Protein AF-A0AAV7B5T5-F1 (afdb_monomer)

Foldseek 3Di:
DPPPVVVVVVVVVVVVVVVVVVVVVVVVVVVVVVPDDPDQPKDWDQWAFDWKKWWAFPVRAIEIETETEDQLWDAWDDDDPVRLVVLVPDLHVLPTAFTKDKADWDWAADPVRDIHIYIYIYGYPVLSVVLVVDVSSVLVVVVLVQLVCCLVPVTGIDSPMDIDDPDRDTDDGDIDIDGRDQDDDDDDDDDDDDDDDDDDDDCPPVSVVVSVVVSSPRHDPDDPPPPPPPDDDDDDDDDDD

Radius of gyration: 27.36 Å; Cα contacts (8 Å, |Δi|>4): 267; chains: 1; bounding box: 93×52×66 Å

Nearest PDB structures (foldseek):
  4ckt-assembly2_A  TM=9.624E-01  e=6.901E-17  Mus musculus
  4psf-assembly2_B  TM=9.600E-01  e=3.475E-16  Homo sapiens
  4psi-assembly1_A  TM=9.065E-01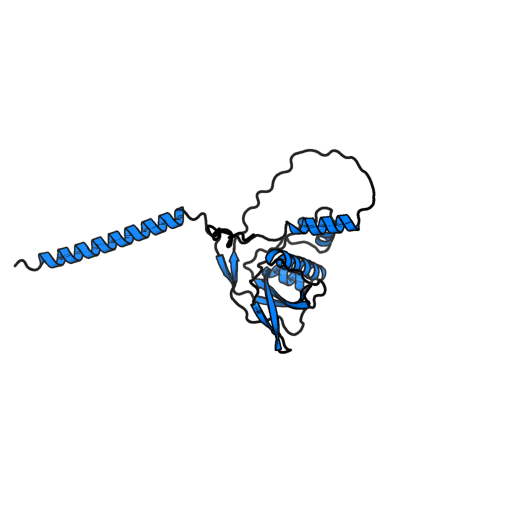  e=1.188E-14  Homo sapiens
  4cse-assembly2_A  TM=9.550E-01  e=7.603E-14  Mus musculus
  4chh-assembly1_A  TM=8.877E-01  e=8.894E-11  Saccharomyces cerevisiae

Secondary structure (DSSP, 8-state):
--SSHHHHHHHHHHHHHHHHHHHHHHHHHHHHHHHS-----EEEE-PEEEEEEEEEBTT--EEEEEEEEETTSPPPPP--HHHHHHHHTSS-GGG----EEEPPPEEEE-TTS-EEEEEEEEEEHHHHHHHHH-HHHHHHHHHHHHHHHHHHHT--B-S--EE-SS-S-SS----EEEESSPPPP------------------TTHHHHHHHHHHTTTS-----SSSSS-----PPPPP--

Organism: Engystomops pustulosus (NCBI:txid76066)

Solvent-accessible surface area (backbone atoms only — not comparable to full-atom values): 15083 Å² total; per-residue (Å²): 143,76,75,71,66,63,53,56,54,54,52,54,50,50,56,49,51,52,53,50,50,52,51,52,52,52,51,52,52,51,52,54,57,71,69,47,76,77,72,74,62,68,43,82,39,75,62,42,77,57,40,18,35,38,33,28,32,86,84,70,47,53,33,36,40,26,39,23,28,32,85,71,41,61,64,48,83,89,72,56,72,67,56,50,50,53,36,71,72,40,100,62,53,78,82,70,67,73,58,66,47,82,47,73,80,42,83,38,72,45,98,85,71,44,79,29,42,31,32,44,34,36,28,12,43,70,56,50,54,46,35,72,75,34,63,67,56,31,55,52,48,52,50,54,52,50,52,48,47,24,68,75,64,76,48,58,69,47,87,73,59,46,74,47,89,91,41,38,55,80,77,78,92,63,73,43,79,42,70,70,70,82,78,86,78,88,74,84,78,89,83,78,84,92,83,90,85,91,84,85,87,88,50,82,64,60,48,52,50,50,51,55,58,55,57,72,76,72,78,67,90,78,79,89,82,80,87,83,80,84,80,86,85,86,80,84,81,85,86,87,132

Mean predicted aligned error: 16.82 Å

Sequence (241 aa):
MESDKSLLSAELNADMEEALYEQMLMKAKQEIQNRLPNLPETKQIRPQPGFCIKTRTSKNAKIFINICKSNQIPAPPDLTEQELVSILESDDPSGYRVPMSLGEPHVEVDNSGSGCTAYDIVINNTFFEKTQVNELFREFFITVAMEGLENKYEMELSRDWRMLKNRKFMGSIFDQNIRTKSKPIIQEMDTRPSHLIPSKTLISEIERFVLMYSLMQVFIIYDPILITSLTEINVCFPVHL

pLDDT: mean 72.39, std 22.39, range [28.25, 97.12]

Structure (mmCIF, N/CA/C/O backbone):
data_AF-A0AAV7B5T5-F1
#
_entry.id   AF-A0AAV7B5T5-F1
#
loop_
_atom_site.group_PDB
_atom_site.id
_atom_site.type_symbol
_atom_site.label_atom_id
_atom_site.label_alt_id
_atom_site.label_comp_id
_atom_site.label_asym_id
_atom_site.label_entity_id
_atom_site.label_seq_id
_atom_site.pdbx_PDB_ins_code
_atom_site.Cartn_x
_atom_site.Cartn_y
_atom_site.Cartn_z
_atom_site.occupancy
_atom_site.B_iso_or_equiv
_atom_site.auth_seq_id
_atom_site.auth_comp_id
_atom_site.auth_asym_id
_atom_site.auth_atom_id
_atom_site.pdbx_PDB_model_num
ATOM 1 N N . MET A 1 1 ? 71.139 -13.685 39.087 1.00 47.09 1 MET A N 1
ATOM 2 C CA . MET A 1 1 ? 69.677 -13.896 39.056 1.00 47.09 1 MET A CA 1
ATOM 3 C C . MET A 1 1 ? 69.045 -12.542 38.796 1.00 47.09 1 MET A C 1
ATOM 5 O O . MET A 1 1 ? 68.872 -11.781 39.735 1.00 47.09 1 MET A O 1
ATOM 9 N N . GLU A 1 2 ? 68.827 -12.187 37.533 1.00 53.41 2 GLU A N 1
ATOM 10 C CA . GLU A 1 2 ? 68.294 -10.859 37.168 1.00 53.41 2 GLU A CA 1
ATOM 11 C C . GLU A 1 2 ? 67.409 -10.905 35.908 1.00 53.41 2 GLU A C 1
ATOM 13 O O . GLU A 1 2 ? 66.973 -9.878 35.406 1.00 53.41 2 GLU A O 1
ATOM 18 N N . SER A 1 3 ? 67.103 -12.108 35.411 1.00 51.88 3 SER A N 1
ATOM 19 C CA . SER A 1 3 ? 66.382 -12.331 34.154 1.00 51.88 3 SER A CA 1
ATOM 20 C C . SER A 1 3 ? 64.856 -12.338 34.284 1.00 51.88 3 SER A C 1
ATOM 22 O O . SER A 1 3 ? 64.178 -12.178 33.278 1.00 51.88 3 SER A O 1
ATOM 24 N N . ASP A 1 4 ? 64.302 -12.451 35.494 1.00 56.06 4 ASP A N 1
ATOM 25 C CA . ASP A 1 4 ? 62.852 -12.660 35.666 1.00 56.06 4 ASP A CA 1
ATOM 26 C C . ASP A 1 4 ? 62.070 -11.355 35.893 1.00 56.06 4 ASP A C 1
ATOM 28 O O . ASP A 1 4 ? 60.848 -11.323 35.783 1.00 56.06 4 ASP A O 1
ATOM 32 N N . LYS A 1 5 ? 62.763 -10.240 36.168 1.00 56.47 5 LYS A N 1
ATOM 33 C CA . LYS A 1 5 ? 62.116 -8.933 36.391 1.00 56.47 5 LYS A CA 1
ATOM 34 C C . LYS A 1 5 ? 61.718 -8.219 35.096 1.00 56.47 5 LYS A C 1
ATOM 36 O O . LYS A 1 5 ? 60.831 -7.376 35.132 1.00 56.47 5 LYS A O 1
ATOM 41 N N . SER A 1 6 ? 62.366 -8.542 33.973 1.00 55.94 6 SER A N 1
ATOM 42 C CA . SER A 1 6 ? 62.118 -7.882 32.681 1.00 55.94 6 SER A CA 1
ATOM 43 C C . SER A 1 6 ? 60.928 -8.462 31.915 1.00 55.94 6 SER A C 1
ATOM 45 O O . SER A 1 6 ? 60.407 -7.789 31.031 1.00 55.94 6 SER A O 1
ATOM 47 N N . LEU A 1 7 ? 60.520 -9.698 32.218 1.00 52.44 7 LEU A N 1
ATOM 48 C CA . LEU A 1 7 ? 59.371 -10.330 31.565 1.00 52.44 7 LEU A CA 1
ATOM 49 C C . LEU A 1 7 ? 58.060 -9.816 32.171 1.00 52.44 7 LEU A C 1
ATOM 51 O O . LEU A 1 7 ? 57.163 -9.395 31.450 1.00 52.44 7 LEU A O 1
ATOM 55 N N . LEU A 1 8 ? 58.019 -9.727 33.505 1.00 53.28 8 LEU A N 1
ATOM 56 C CA . LEU A 1 8 ? 56.849 -9.259 34.246 1.00 53.28 8 LEU A CA 1
ATOM 57 C C . LEU A 1 8 ? 56.489 -7.801 33.917 1.00 53.28 8 LEU A C 1
ATOM 59 O O . LEU A 1 8 ? 55.321 -7.439 33.886 1.00 53.28 8 LEU A O 1
ATOM 63 N N . SER A 1 9 ? 57.486 -6.946 33.666 1.00 56.25 9 SER A N 1
ATOM 64 C CA . SER A 1 9 ? 57.252 -5.546 33.300 1.00 56.25 9 SER A CA 1
ATOM 65 C C . SER A 1 9 ? 56.753 -5.376 31.864 1.00 56.25 9 SER A C 1
ATOM 67 O O . SER A 1 9 ? 55.998 -4.445 31.602 1.00 56.25 9 SER A O 1
ATOM 69 N N . ALA A 1 10 ? 57.138 -6.260 30.940 1.00 58.22 10 ALA A N 1
ATOM 70 C CA . ALA A 1 10 ? 56.634 -6.252 29.569 1.00 58.22 10 ALA A CA 1
ATOM 71 C C . ALA A 1 10 ? 55.172 -6.726 29.500 1.00 58.22 10 ALA A C 1
ATOM 73 O O . ALA A 1 10 ? 54.377 -6.125 28.783 1.00 58.22 10 ALA A O 1
ATOM 74 N N . GLU A 1 11 ? 54.812 -7.737 30.293 1.00 58.00 11 GLU A N 1
ATOM 75 C CA . GLU A 1 11 ? 53.435 -8.233 30.432 1.00 58.00 11 GLU A CA 1
ATOM 76 C C . GLU A 1 11 ? 52.521 -7.180 31.086 1.00 58.00 11 GLU A C 1
ATOM 78 O O . GLU A 1 11 ? 51.486 -6.836 30.526 1.00 58.00 11 GLU A O 1
ATOM 83 N N . LEU A 1 12 ? 52.956 -6.548 32.187 1.00 56.66 12 LEU A N 1
ATOM 84 C CA . LEU A 1 12 ? 52.203 -5.465 32.844 1.00 56.66 12 LEU A CA 1
ATOM 85 C C . LEU A 1 12 ? 51.979 -4.238 31.943 1.00 56.66 12 LEU A C 1
ATOM 87 O O . LEU A 1 12 ? 50.969 -3.547 32.075 1.00 56.66 12 LEU A O 1
ATOM 91 N N . ASN A 1 13 ? 52.920 -3.946 31.041 1.00 64.31 13 ASN A N 1
ATOM 92 C CA . ASN A 1 13 ? 52.784 -2.849 30.084 1.00 64.31 13 ASN A CA 1
ATOM 93 C C . ASN A 1 13 ? 51.788 -3.185 28.967 1.00 64.31 13 ASN A C 1
ATOM 95 O O . ASN A 1 13 ? 51.025 -2.306 28.579 1.00 64.31 13 ASN A O 1
ATOM 99 N N . ALA A 1 14 ? 51.765 -4.434 28.493 1.00 66.62 14 ALA A N 1
ATOM 100 C CA . ALA A 1 14 ? 50.802 -4.893 27.494 1.00 66.62 14 ALA A CA 1
ATOM 101 C C . ALA A 1 14 ? 49.369 -4.892 28.052 1.00 66.62 14 ALA A C 1
ATOM 103 O O . ALA A 1 14 ? 48.468 -4.351 27.413 1.00 66.62 14 ALA A O 1
ATOM 104 N N . ASP A 1 15 ? 49.179 -5.384 29.280 1.00 69.25 15 ASP A N 1
ATOM 105 C CA . ASP A 1 15 ? 47.873 -5.394 29.953 1.00 69.25 15 ASP A CA 1
ATOM 106 C C . ASP A 1 15 ? 47.340 -3.968 30.189 1.00 69.25 15 ASP A C 1
ATOM 108 O O . ASP A 1 15 ? 46.149 -3.681 30.042 1.00 69.25 15 ASP A O 1
ATOM 112 N N . MET A 1 16 ? 48.229 -3.036 30.545 1.00 74.62 16 MET A N 1
ATOM 113 C CA . MET A 1 16 ? 47.880 -1.628 30.748 1.00 74.62 16 MET A CA 1
ATOM 114 C C . MET A 1 16 ? 47.567 -0.906 29.428 1.00 74.62 16 MET A C 1
ATOM 116 O O . MET A 1 16 ? 46.692 -0.038 29.395 1.00 74.62 16 MET A O 1
ATOM 120 N N . GLU A 1 17 ? 48.264 -1.250 28.345 1.00 76.88 17 GLU A N 1
ATOM 121 C CA . GLU A 1 17 ? 48.025 -0.703 27.007 1.00 76.88 17 GLU A CA 1
ATOM 122 C C . GLU A 1 17 ? 46.696 -1.210 26.425 1.00 76.88 17 GLU A C 1
ATOM 124 O O . GLU A 1 17 ? 45.927 -0.420 25.868 1.00 76.88 17 GLU A O 1
ATOM 129 N N . GLU A 1 18 ? 46.359 -2.483 26.654 1.00 80.88 18 GLU A N 1
ATOM 130 C CA . GLU A 1 18 ? 45.059 -3.064 26.305 1.00 80.88 18 GLU A CA 1
ATOM 131 C C . GLU A 1 18 ? 43.920 -2.393 27.089 1.00 80.88 18 GLU A C 1
ATOM 133 O O . GLU A 1 18 ? 42.945 -1.931 26.490 1.00 80.88 18 GLU A O 1
ATOM 138 N N . ALA A 1 19 ? 44.083 -2.200 28.403 1.00 87.31 19 ALA A N 1
ATOM 139 C CA . ALA A 1 19 ? 43.104 -1.490 29.229 1.00 87.31 19 ALA A CA 1
ATOM 140 C C . ALA A 1 19 ? 42.890 -0.030 28.782 1.00 87.31 19 ALA A C 1
ATOM 142 O O . ALA A 1 19 ? 41.762 0.476 28.785 1.00 87.31 19 ALA A O 1
ATOM 143 N N . LEU A 1 20 ? 43.956 0.662 28.364 1.00 88.88 20 LEU A N 1
ATOM 144 C CA . LEU A 1 20 ? 43.864 2.026 27.841 1.00 88.88 20 LEU A CA 1
ATOM 145 C C . LEU A 1 20 ? 43.112 2.067 26.504 1.00 88.88 20 LEU A C 1
ATOM 147 O O . LEU A 1 20 ? 42.279 2.953 26.289 1.00 88.88 20 LEU A O 1
ATOM 151 N N . TYR A 1 21 ? 43.377 1.106 25.618 1.00 83.31 21 TYR A N 1
ATOM 152 C CA . TYR A 1 21 ? 42.687 0.981 24.337 1.00 83.31 21 TYR A CA 1
ATOM 153 C C . TYR A 1 21 ? 41.192 0.696 24.526 1.00 83.31 21 TYR A C 1
ATOM 155 O O . TYR A 1 21 ? 40.348 1.368 23.920 1.00 83.31 21 TYR A O 1
ATOM 163 N N . GLU A 1 22 ? 40.842 -0.217 25.434 1.00 86.50 22 GLU A N 1
ATOM 164 C CA . GLU A 1 22 ? 39.452 -0.481 25.815 1.00 86.50 22 GLU A CA 1
ATOM 165 C C . GLU A 1 22 ? 38.764 0.764 26.383 1.00 86.50 22 GLU A C 1
ATOM 167 O O . GLU A 1 22 ? 37.627 1.079 26.013 1.00 86.50 22 GLU A O 1
ATOM 172 N N . GLN A 1 23 ? 39.456 1.525 27.233 1.00 91.12 23 GLN A N 1
ATOM 173 C CA . GLN A 1 23 ? 38.923 2.759 27.805 1.00 91.12 23 GLN A CA 1
ATOM 174 C C . GLN A 1 23 ? 38.669 3.826 26.728 1.00 91.12 23 GLN A C 1
ATOM 176 O O . GLN A 1 23 ? 37.626 4.492 26.747 1.00 91.12 23 GLN A O 1
ATOM 181 N N . MET A 1 24 ? 39.582 3.982 25.764 1.00 87.88 24 MET A N 1
ATOM 182 C CA . MET A 1 24 ? 39.391 4.884 24.623 1.00 87.88 24 MET A CA 1
ATOM 183 C C . MET A 1 24 ? 38.205 4.449 23.753 1.00 87.88 24 MET A C 1
ATOM 185 O O . MET A 1 24 ? 37.373 5.287 23.392 1.00 87.88 24 MET A O 1
ATOM 189 N N . LEU A 1 25 ? 38.067 3.147 23.482 1.00 87.88 25 LEU A N 1
ATOM 190 C CA . LEU A 1 25 ? 36.922 2.577 22.765 1.00 87.88 25 LEU A CA 1
ATOM 191 C C . LEU A 1 25 ? 35.596 2.837 23.489 1.00 87.88 25 LEU A C 1
ATOM 193 O O . LEU A 1 25 ? 34.614 3.222 22.851 1.00 87.88 25 LEU A O 1
ATOM 197 N N . MET A 1 26 ? 35.544 2.657 24.812 1.00 83.81 26 MET A N 1
ATOM 198 C CA . MET A 1 26 ? 34.338 2.943 25.600 1.00 83.81 26 MET A CA 1
ATOM 199 C C . MET A 1 26 ? 33.953 4.419 25.542 1.00 83.81 26 MET A C 1
ATOM 201 O O . MET A 1 26 ? 32.777 4.744 25.363 1.00 83.81 26 MET A O 1
ATOM 205 N N . LYS A 1 27 ? 34.935 5.318 25.642 1.00 88.25 27 LYS A N 1
ATOM 206 C CA . LYS A 1 27 ? 34.701 6.763 25.581 1.00 88.25 27 LYS A CA 1
ATOM 207 C C . LYS A 1 27 ? 34.171 7.192 24.211 1.00 88.25 27 LYS A C 1
ATOM 209 O O . LYS A 1 27 ? 33.214 7.960 24.148 1.00 88.25 27 LYS A O 1
ATOM 214 N N . ALA A 1 28 ? 34.721 6.637 23.129 1.00 81.50 28 ALA A N 1
ATOM 215 C CA . ALA A 1 28 ? 34.227 6.868 21.773 1.00 81.50 28 ALA A CA 1
ATOM 216 C C . ALA A 1 28 ? 32.787 6.357 21.588 1.00 81.50 28 ALA A C 1
ATOM 218 O O . ALA A 1 28 ? 31.950 7.068 21.031 1.00 81.50 28 ALA A O 1
ATOM 219 N N . LYS A 1 29 ? 32.460 5.165 22.113 1.00 77.62 29 LYS A N 1
ATOM 220 C CA . LYS A 1 29 ? 31.086 4.626 22.103 1.00 77.62 29 LYS A CA 1
ATOM 221 C C . LYS A 1 29 ? 30.107 5.540 22.842 1.00 77.62 29 LYS A C 1
ATOM 223 O O . LYS A 1 29 ? 29.040 5.831 22.308 1.00 77.62 29 LYS A O 1
ATOM 228 N N . GLN A 1 30 ? 30.475 6.028 24.028 1.00 78.88 30 GLN A N 1
ATOM 229 C CA . GLN A 1 30 ? 29.647 6.969 24.790 1.00 78.88 30 GLN A CA 1
ATOM 230 C C . GLN A 1 30 ? 29.456 8.303 24.067 1.00 78.88 30 GLN A C 1
ATOM 232 O O . GLN A 1 30 ? 28.352 8.840 24.068 1.00 78.88 30 GLN A O 1
ATOM 237 N N . GLU A 1 31 ? 30.495 8.844 23.431 1.00 78.56 31 GLU A N 1
ATOM 238 C CA . GLU A 1 31 ? 30.386 10.110 22.703 1.00 78.56 31 GLU A CA 1
ATOM 239 C C . GLU A 1 31 ? 29.495 9.982 21.460 1.00 78.56 31 GLU A C 1
ATOM 241 O O . GLU A 1 31 ? 28.648 10.844 21.225 1.00 78.56 31 GLU A O 1
ATOM 246 N N . ILE A 1 32 ? 29.603 8.874 20.718 1.00 72.88 32 ILE A N 1
ATOM 247 C CA . ILE A 1 32 ? 28.699 8.548 19.603 1.00 72.88 32 ILE A CA 1
ATOM 248 C C . ILE A 1 32 ? 27.256 8.415 20.107 1.00 72.88 32 ILE A C 1
ATOM 250 O O . ILE A 1 32 ? 26.340 8.990 19.520 1.00 72.88 32 ILE A O 1
ATOM 254 N N . GLN A 1 33 ? 27.051 7.712 21.222 1.00 65.75 33 GLN A N 1
ATOM 255 C CA . GLN A 1 33 ? 25.727 7.496 21.803 1.00 65.75 33 GLN A CA 1
ATOM 256 C C . GLN A 1 33 ? 25.096 8.786 22.351 1.00 65.75 33 GLN A C 1
ATOM 258 O O . GLN A 1 33 ? 23.887 8.959 22.247 1.00 65.75 33 GLN A O 1
ATOM 263 N N . ASN A 1 34 ? 25.900 9.715 22.874 1.00 66.56 34 ASN A N 1
ATOM 264 C CA . ASN A 1 34 ? 25.430 11.018 23.350 1.00 66.56 34 ASN A CA 1
ATOM 265 C C . ASN A 1 34 ? 25.170 12.018 22.210 1.00 66.56 34 ASN A C 1
ATOM 267 O O . ASN A 1 34 ? 24.347 12.918 22.372 1.00 66.56 34 ASN A O 1
ATOM 271 N N . ARG A 1 35 ? 25.858 11.888 21.065 1.00 60.94 35 ARG A N 1
ATOM 272 C CA . ARG A 1 35 ? 25.656 12.757 19.888 1.00 60.94 35 ARG A CA 1
ATOM 273 C C . ARG A 1 35 ? 24.525 12.305 18.966 1.00 60.94 35 ARG A C 1
ATOM 275 O O . ARG A 1 35 ? 24.042 13.120 18.185 1.00 60.94 35 ARG A O 1
ATOM 282 N N . LEU A 1 36 ? 24.095 11.047 19.043 1.00 54.16 36 LEU A N 1
ATOM 283 C CA . LEU A 1 36 ? 22.952 10.539 18.286 1.00 54.16 36 LEU A CA 1
ATOM 284 C C . LEU A 1 36 ? 21.670 10.706 19.121 1.00 54.16 36 LEU A C 1
ATOM 286 O O . LEU A 1 36 ? 21.454 9.928 20.052 1.00 54.16 36 LEU A O 1
ATOM 290 N N . PRO A 1 37 ? 20.787 11.681 18.827 1.00 51.84 37 PRO A N 1
ATOM 291 C CA . PRO A 1 37 ? 19.471 11.709 19.454 1.00 51.84 37 PRO A CA 1
ATOM 292 C C . PRO A 1 37 ? 18.749 10.402 19.114 1.00 51.84 37 PRO A C 1
ATOM 294 O O . PRO A 1 37 ? 18.612 10.100 17.933 1.00 51.84 37 PRO A O 1
ATOM 297 N N . ASN A 1 38 ? 18.341 9.644 20.148 1.00 54.59 38 ASN A N 1
ATOM 298 C CA . ASN A 1 38 ? 17.513 8.426 20.108 1.00 54.59 38 ASN A CA 1
ATOM 299 C C . ASN A 1 38 ? 17.251 7.922 18.682 1.00 54.59 38 ASN A C 1
ATOM 301 O O . ASN A 1 38 ? 16.236 8.291 18.076 1.00 54.59 38 ASN A O 1
ATOM 305 N N . LEU A 1 39 ? 18.169 7.106 18.145 1.00 50.19 39 LEU A N 1
ATOM 306 C CA . LEU A 1 39 ? 17.926 6.450 16.867 1.00 50.19 39 LEU A CA 1
ATOM 307 C C . LEU A 1 39 ? 16.560 5.762 16.968 1.00 50.19 39 LEU A C 1
ATOM 309 O O . LEU A 1 39 ? 16.324 5.031 17.937 1.00 50.19 39 LEU A O 1
ATOM 313 N N . PRO A 1 40 ? 15.632 6.021 16.034 1.00 54.50 40 PRO A N 1
ATOM 314 C CA . PRO A 1 40 ? 14.401 5.263 16.007 1.00 54.50 40 PRO A CA 1
ATOM 315 C C . PRO A 1 40 ? 14.764 3.788 15.933 1.00 54.50 40 PRO A C 1
ATOM 317 O O . PRO A 1 40 ? 15.511 3.389 15.048 1.00 54.50 40 PRO A O 1
ATOM 320 N N . GLU A 1 41 ? 14.270 3.009 16.891 1.00 57.28 41 GLU A N 1
ATOM 321 C CA . GLU A 1 41 ? 14.495 1.571 16.945 1.00 57.28 41 GLU A CA 1
ATOM 322 C C . GLU A 1 41 ? 13.930 0.957 15.657 1.00 57.28 41 GLU A C 1
ATOM 324 O O . GLU A 1 41 ? 12.712 0.838 15.476 1.00 57.28 41 GLU A O 1
ATOM 329 N N . THR A 1 42 ? 14.824 0.681 14.708 1.00 58.47 42 THR A N 1
ATOM 330 C CA . THR A 1 42 ? 14.513 0.008 13.456 1.00 58.47 42 THR A CA 1
ATOM 331 C C . THR A 1 42 ? 14.518 -1.481 13.734 1.00 58.47 42 THR A C 1
ATOM 333 O O . THR A 1 42 ? 15.471 -2.038 14.278 1.00 58.47 42 THR A O 1
ATOM 336 N N . LYS A 1 43 ? 13.412 -2.138 13.403 1.00 68.44 43 LYS A N 1
ATOM 337 C CA . LYS A 1 43 ? 13.261 -3.575 13.574 1.00 68.44 43 LYS A CA 1
ATOM 338 C C . LYS A 1 43 ? 13.063 -4.213 12.215 1.00 68.44 43 LYS A C 1
ATOM 340 O O . LYS A 1 43 ? 12.185 -3.810 11.454 1.00 68.44 43 LYS A O 1
ATOM 345 N N . GLN A 1 44 ? 13.882 -5.219 11.937 1.00 73.31 44 GLN A N 1
ATOM 346 C CA . GLN A 1 44 ? 13.729 -6.054 10.760 1.00 73.31 44 GLN A CA 1
ATOM 347 C C . GLN A 1 44 ? 12.527 -6.978 10.967 1.00 73.31 44 GLN A C 1
ATOM 349 O O . GLN A 1 44 ? 12.412 -7.673 11.983 1.00 73.31 44 GLN A O 1
ATOM 354 N N . ILE A 1 45 ? 11.600 -6.952 10.017 1.00 77.44 45 ILE A N 1
ATOM 355 C CA . ILE A 1 45 ? 10.383 -7.751 10.037 1.00 77.44 45 ILE A CA 1
ATOM 356 C C . ILE A 1 45 ? 10.281 -8.563 8.769 1.00 77.44 45 ILE A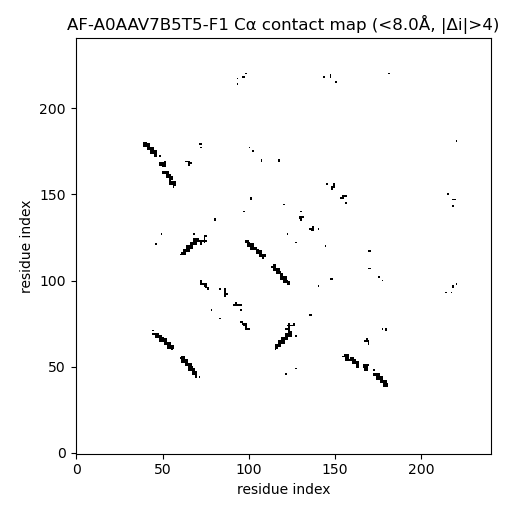 C 1
ATOM 358 O O . ILE A 1 45 ? 10.543 -8.067 7.679 1.00 77.44 45 ILE A O 1
ATOM 362 N N . ARG A 1 46 ? 9.815 -9.799 8.918 1.00 84.56 46 ARG A N 1
ATOM 363 C CA . ARG A 1 46 ? 9.388 -10.601 7.785 1.00 84.56 46 ARG A CA 1
ATOM 364 C C . ARG A 1 46 ? 7.871 -10.487 7.645 1.00 84.56 46 ARG A C 1
ATOM 366 O O . ARG A 1 46 ? 7.154 -11.069 8.467 1.00 84.56 46 ARG A O 1
ATOM 373 N N . PRO A 1 47 ? 7.361 -9.702 6.686 1.00 86.56 47 PRO A N 1
ATOM 374 C CA . PRO A 1 47 ? 5.928 -9.510 6.531 1.00 86.56 47 PRO A CA 1
ATOM 375 C C . PRO A 1 47 ? 5.245 -10.807 6.076 1.00 86.56 47 PRO A C 1
ATOM 377 O O . PRO A 1 47 ? 5.808 -11.603 5.324 1.00 86.56 47 PRO A O 1
ATOM 380 N N . GLN A 1 48 ? 4.014 -11.031 6.535 1.00 92.56 48 GLN A N 1
ATOM 381 C CA . GLN A 1 48 ? 3.202 -12.163 6.089 1.00 92.56 48 GLN A CA 1
ATOM 382 C C . GLN A 1 48 ? 2.383 -11.759 4.855 1.00 92.56 48 GLN A C 1
ATOM 384 O O . GLN A 1 48 ? 1.682 -10.748 4.916 1.00 92.56 48 GLN A O 1
ATOM 389 N N . PRO A 1 49 ? 2.407 -12.527 3.753 1.00 94.88 49 PRO A N 1
ATOM 390 C CA . PRO A 1 49 ? 1.601 -12.223 2.576 1.00 94.88 49 PRO A CA 1
ATOM 391 C C . PRO A 1 49 ? 0.100 -12.238 2.853 1.00 94.88 49 PRO A C 1
ATOM 393 O O . PRO A 1 49 ? -0.415 -13.157 3.496 1.00 94.88 49 PRO A O 1
ATOM 396 N N . GLY A 1 50 ? -0.604 -11.255 2.303 1.00 95.31 50 GLY A N 1
ATOM 397 C CA . GLY A 1 50 ? -2.055 -11.162 2.334 1.00 95.31 50 GLY A CA 1
ATOM 398 C C . GLY A 1 50 ? -2.664 -11.399 0.958 1.00 95.31 50 GLY A C 1
ATOM 399 O O . GLY A 1 50 ? -3.015 -12.530 0.609 1.00 95.31 50 GLY A O 1
ATOM 400 N N . PHE A 1 51 ? -2.784 -10.326 0.182 1.00 96.25 51 PHE A N 1
ATOM 401 C CA . PHE A 1 51 ? -3.296 -10.346 -1.187 1.00 96.25 51 PHE A CA 1
ATOM 402 C C . PHE A 1 51 ? -2.457 -9.450 -2.096 1.00 96.25 51 PHE A C 1
ATOM 404 O O . PHE A 1 51 ? -1.768 -8.544 -1.639 1.00 96.25 51 PHE A O 1
ATOM 411 N N . CYS A 1 52 ? -2.531 -9.696 -3.401 1.00 96.88 52 CYS A N 1
ATOM 412 C CA . CYS A 1 52 ? -1.811 -8.923 -4.403 1.00 96.88 52 CYS A CA 1
ATOM 413 C C . CYS A 1 52 ? -2.815 -8.237 -5.326 1.00 96.88 52 CYS A C 1
ATOM 415 O O . CYS A 1 52 ? -3.750 -8.876 -5.821 1.00 96.88 52 CYS A O 1
ATOM 417 N N . ILE A 1 53 ? -2.618 -6.945 -5.568 1.00 96.94 53 ILE A N 1
ATOM 418 C CA . ILE A 1 53 ? -3.371 -6.181 -6.558 1.00 96.94 53 ILE A CA 1
ATOM 419 C C . ILE A 1 53 ? -2.480 -5.871 -7.753 1.00 96.94 5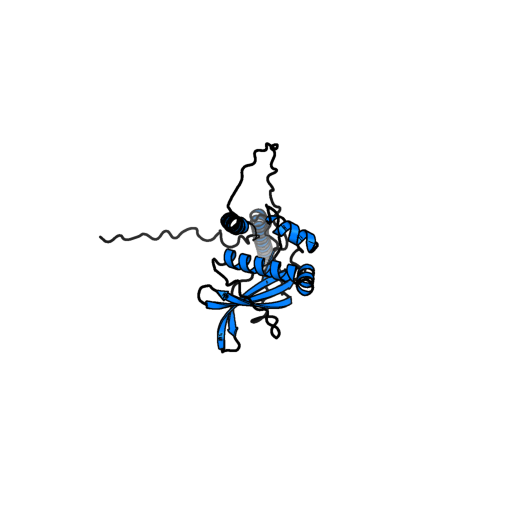3 ILE A C 1
ATOM 421 O O . ILE A 1 53 ? -1.272 -5.678 -7.638 1.00 96.94 53 ILE A O 1
ATOM 425 N N . LYS A 1 54 ? -3.096 -5.842 -8.925 1.00 95.81 54 LYS A N 1
ATOM 426 C CA . LYS A 1 54 ? -2.473 -5.478 -10.187 1.00 95.81 54 LYS A CA 1
ATOM 427 C C . LYS A 1 54 ? -3.093 -4.179 -10.671 1.00 95.81 54 LYS A C 1
ATOM 429 O O . LYS A 1 54 ? -4.314 -4.095 -10.773 1.00 95.81 54 LYS A O 1
ATOM 434 N N . THR A 1 55 ? -2.254 -3.222 -11.032 1.00 96.12 55 THR A N 1
ATOM 435 C CA . THR A 1 55 ? -2.640 -1.959 -11.665 1.00 96.12 55 THR A CA 1
ATOM 436 C C . THR A 1 55 ? -1.644 -1.607 -12.779 1.00 96.12 55 THR A C 1
ATOM 438 O O . THR A 1 55 ? -0.803 -2.426 -13.179 1.00 96.12 55 THR A O 1
ATOM 441 N N . ARG A 1 56 ? -1.775 -0.412 -13.348 1.00 95.31 56 ARG A N 1
ATOM 442 C CA . ARG A 1 56 ? -0.912 0.142 -14.385 1.00 95.31 56 ARG A CA 1
ATOM 443 C C . ARG A 1 56 ? -0.565 1.587 -14.075 1.00 95.31 56 ARG A C 1
ATOM 445 O O . ARG A 1 56 ? -1.343 2.268 -13.424 1.00 95.31 56 ARG A O 1
ATOM 452 N N . THR A 1 57 ? 0.561 2.063 -14.586 1.00 93.88 57 THR A N 1
ATOM 453 C CA . THR A 1 57 ? 0.872 3.501 -14.588 1.00 93.88 57 THR A CA 1
ATOM 454 C C . THR A 1 57 ? 0.197 4.225 -15.750 1.00 93.88 57 THR A C 1
ATOM 456 O O . THR A 1 57 ? -0.235 3.582 -16.713 1.00 93.88 57 THR A O 1
ATOM 459 N N . SER A 1 58 ? 0.219 5.562 -15.740 1.00 89.00 58 SER A N 1
ATOM 460 C CA . SER A 1 58 ? -0.161 6.401 -16.896 1.00 89.00 58 SER A CA 1
ATOM 461 C C . SER A 1 58 ? 0.620 6.055 -18.175 1.00 89.00 58 SER A C 1
ATOM 463 O O . SER A 1 58 ? 0.113 6.193 -19.284 1.00 89.00 58 SER A O 1
ATOM 465 N N . LYS A 1 59 ? 1.839 5.508 -18.039 1.00 89.69 59 LYS A N 1
ATOM 466 C CA . LYS A 1 59 ? 2.674 5.007 -19.151 1.00 89.69 59 LYS A CA 1
ATOM 467 C C . LYS A 1 59 ? 2.352 3.557 -19.552 1.00 89.69 59 LYS A C 1
ATOM 469 O O . LYS A 1 59 ? 3.126 2.928 -20.267 1.00 89.69 59 LYS A O 1
ATOM 474 N N . ASN A 1 60 ? 1.237 3.002 -19.072 1.00 89.19 60 ASN A N 1
ATOM 475 C CA . ASN A 1 60 ? 0.781 1.627 -19.305 1.00 89.19 60 ASN A CA 1
ATOM 476 C C . ASN A 1 60 ? 1.742 0.524 -18.795 1.00 89.19 60 ASN A C 1
ATOM 478 O O . ASN A 1 60 ? 1.615 -0.645 -19.180 1.00 89.19 60 ASN A O 1
ATOM 482 N N . ALA A 1 61 ? 2.678 0.857 -17.897 1.00 92.25 61 ALA A N 1
ATOM 483 C CA . ALA A 1 61 ? 3.572 -0.122 -17.276 1.00 92.25 61 ALA A CA 1
ATOM 484 C C . ALA A 1 61 ? 2.816 -0.943 -16.222 1.00 92.25 61 ALA A C 1
ATOM 486 O O . ALA A 1 61 ? 2.014 -0.391 -15.473 1.00 92.25 61 ALA A O 1
ATOM 487 N N . LYS A 1 62 ? 3.046 -2.261 -16.169 1.00 94.38 62 LYS A N 1
ATOM 488 C CA . LYS A 1 62 ? 2.380 -3.159 -15.210 1.00 94.38 62 LYS A CA 1
ATOM 489 C C . LYS A 1 62 ? 2.988 -2.977 -13.819 1.00 94.38 62 LYS A C 1
ATOM 491 O O . LYS A 1 62 ? 4.195 -3.157 -13.661 1.00 94.38 62 LYS A O 1
ATOM 496 N N . ILE A 1 63 ? 2.137 -2.709 -12.832 1.00 95.88 63 ILE A N 1
ATOM 497 C CA . ILE A 1 63 ? 2.525 -2.631 -11.424 1.00 95.88 63 ILE A CA 1
ATOM 498 C C . ILE A 1 63 ? 1.741 -3.660 -10.612 1.00 95.88 63 ILE A C 1
ATOM 500 O O . ILE A 1 63 ? 0.536 -3.848 -10.806 1.00 95.88 63 ILE A O 1
ATOM 504 N N . PHE A 1 64 ? 2.439 -4.320 -9.697 1.00 96.94 64 PHE A N 1
ATOM 505 C CA . PHE A 1 64 ? 1.862 -5.173 -8.670 1.00 96.94 64 PHE A CA 1
ATOM 506 C C . PHE A 1 64 ? 2.068 -4.528 -7.304 1.00 96.94 64 PHE A C 1
ATOM 508 O O . PHE A 1 64 ? 3.122 -3.967 -7.026 1.00 96.94 64 PHE A O 1
ATOM 515 N N . ILE A 1 65 ? 1.061 -4.596 -6.445 1.00 97.12 65 ILE A N 1
ATOM 516 C CA . ILE A 1 65 ? 1.157 -4.116 -5.070 1.00 97.12 65 ILE A CA 1
ATOM 517 C C . ILE A 1 65 ? 0.770 -5.285 -4.169 1.00 97.12 65 ILE A C 1
ATOM 519 O O . ILE A 1 65 ? -0.341 -5.817 -4.241 1.00 97.12 65 ILE A O 1
ATOM 523 N N . ASN A 1 66 ? 1.721 -5.726 -3.362 1.00 96.81 66 ASN A N 1
ATOM 524 C CA . ASN A 1 66 ? 1.576 -6.801 -2.402 1.00 96.81 66 ASN A CA 1
ATOM 525 C C . ASN A 1 66 ? 1.124 -6.209 -1.072 1.00 96.81 66 ASN A C 1
ATOM 527 O O . ASN A 1 66 ? 1.873 -5.477 -0.434 1.00 96.81 66 ASN A O 1
ATOM 531 N N . ILE A 1 67 ? -0.090 -6.540 -0.642 1.00 96.88 67 ILE A N 1
ATOM 532 C CA . ILE A 1 67 ? -0.583 -6.179 0.683 1.00 96.88 67 ILE A CA 1
ATOM 533 C C . ILE A 1 67 ? -0.232 -7.303 1.647 1.00 96.88 67 ILE A C 1
ATOM 535 O O . ILE A 1 67 ? -0.760 -8.418 1.573 1.00 96.88 67 ILE A O 1
ATOM 539 N N . CYS A 1 68 ? 0.662 -6.986 2.568 1.00 94.94 68 CYS A N 1
ATOM 540 C CA . CYS A 1 68 ? 1.166 -7.864 3.600 1.00 94.94 68 CYS A CA 1
ATOM 541 C C . CYS A 1 68 ? 0.732 -7.393 4.989 1.00 94.94 68 CYS A C 1
ATOM 543 O O . CYS A 1 68 ? 0.276 -6.266 5.186 1.00 94.94 68 CYS A O 1
ATOM 545 N N . LYS A 1 69 ? 0.912 -8.260 5.982 1.00 94.44 69 LYS A N 1
ATOM 546 C CA . LYS A 1 69 ? 0.504 -8.010 7.361 1.00 94.44 69 LYS A CA 1
ATOM 547 C C . LYS A 1 69 ? 1.613 -8.290 8.368 1.00 94.44 69 LYS A C 1
ATOM 549 O O . LYS A 1 69 ? 2.437 -9.187 8.181 1.00 94.44 69 LYS A O 1
ATOM 554 N N . SER A 1 70 ? 1.628 -7.512 9.444 1.00 90.62 70 SER A N 1
ATOM 555 C CA . SER A 1 70 ? 2.566 -7.648 10.558 1.00 90.62 70 SER A CA 1
ATOM 556 C C . SER A 1 70 ? 1.958 -7.107 11.850 1.00 90.62 70 SER A C 1
ATOM 558 O O . SER A 1 70 ? 1.327 -6.055 11.853 1.00 90.62 70 SER A O 1
ATOM 560 N N . ASN A 1 71 ? 2.202 -7.781 12.975 1.00 89.88 71 ASN A N 1
ATOM 561 C CA . ASN A 1 71 ? 1.792 -7.301 14.304 1.00 89.88 71 ASN A CA 1
ATOM 562 C C . ASN A 1 71 ? 2.658 -6.140 14.816 1.00 89.88 71 ASN A C 1
ATOM 564 O O . ASN A 1 71 ? 2.377 -5.581 15.870 1.00 89.88 71 ASN A O 1
ATOM 568 N N . GLN A 1 72 ? 3.737 -5.810 14.106 1.00 84.69 72 GLN A N 1
ATOM 569 C CA . GLN A 1 72 ? 4.688 -4.783 14.528 1.00 84.69 72 GLN A CA 1
ATOM 570 C C . GLN A 1 72 ? 4.321 -3.383 14.024 1.00 84.69 72 GLN A C 1
ATOM 572 O O . GLN A 1 72 ? 4.891 -2.399 14.486 1.00 84.69 72 GLN A O 1
ATOM 577 N N . ILE A 1 73 ? 3.372 -3.295 13.091 1.00 83.62 73 ILE A N 1
ATOM 578 C CA . ILE A 1 73 ? 2.793 -2.028 12.647 1.00 83.62 73 ILE A CA 1
ATOM 579 C C . ILE A 1 73 ? 1.616 -1.709 13.568 1.00 83.62 73 ILE A C 1
ATOM 581 O O . ILE A 1 73 ? 0.800 -2.603 13.808 1.00 83.62 73 ILE A O 1
ATOM 585 N N . PRO A 1 74 ? 1.506 -0.481 14.101 1.00 86.12 74 PRO A N 1
ATOM 586 C CA . PRO A 1 74 ? 0.384 -0.105 14.953 1.00 86.12 74 PRO A CA 1
ATOM 587 C C . PRO A 1 74 ? -0.940 -0.208 14.187 1.00 86.12 74 PRO A C 1
ATOM 589 O O . PRO A 1 74 ? -1.013 0.117 13.002 1.00 86.12 74 PRO A O 1
ATOM 592 N N . ALA A 1 75 ? -1.987 -0.682 14.861 1.00 88.19 75 ALA A N 1
ATOM 593 C CA . ALA A 1 75 ? -3.327 -0.688 14.288 1.00 88.19 75 ALA A CA 1
ATOM 594 C C . ALA A 1 75 ? -3.859 0.755 14.179 1.00 88.19 75 ALA A C 1
ATOM 596 O O . ALA A 1 75 ? -3.589 1.561 15.075 1.00 88.19 75 ALA A O 1
ATOM 597 N N . PRO A 1 76 ? -4.601 1.098 13.112 1.00 88.31 76 PRO A N 1
ATOM 598 C CA . PRO A 1 76 ? -5.362 2.340 13.085 1.00 88.31 76 PRO A CA 1
ATOM 599 C C . PRO A 1 76 ? -6.473 2.319 14.149 1.00 88.31 76 PRO A C 1
ATOM 601 O O . PRO A 1 76 ? -6.817 1.242 14.648 1.00 88.31 76 PRO A O 1
ATOM 604 N N . PRO A 1 77 ? -7.064 3.483 14.478 1.00 87.00 77 PRO A N 1
ATOM 605 C CA . PRO A 1 77 ? -8.269 3.541 15.296 1.00 87.00 77 PRO A CA 1
ATOM 606 C C . PRO A 1 77 ? -9.347 2.601 14.749 1.00 87.00 77 PRO A C 1
ATOM 608 O O . PRO A 1 77 ? -9.519 2.479 13.529 1.00 87.00 77 PRO A O 1
ATOM 611 N N . ASP A 1 78 ? -10.054 1.914 15.643 1.00 88.44 78 ASP A N 1
ATOM 612 C CA . ASP A 1 78 ? -11.192 1.114 15.216 1.00 88.44 78 ASP A CA 1
ATOM 613 C C . ASP A 1 78 ? -12.373 2.040 14.915 1.00 88.44 78 ASP A C 1
ATOM 615 O O . ASP A 1 78 ? -12.662 2.960 15.675 1.00 88.44 78 ASP A O 1
ATOM 619 N N . LEU A 1 79 ? -13.007 1.807 13.772 1.00 88.38 79 LEU A N 1
ATOM 620 C CA . LEU A 1 79 ? -14.108 2.604 13.237 1.00 88.38 79 LEU A CA 1
ATOM 621 C C . LEU A 1 79 ? -15.159 1.681 12.642 1.00 88.38 79 LEU A C 1
ATOM 623 O O . LEU A 1 79 ? -14.837 0.721 11.945 1.00 88.38 79 LEU A O 1
ATOM 627 N N . THR A 1 80 ? -16.422 1.978 12.850 1.00 90.88 80 THR A N 1
ATOM 628 C CA . THR A 1 80 ? -17.511 1.310 12.142 1.00 90.88 80 THR A CA 1
ATOM 629 C C . THR A 1 80 ? -17.560 1.744 10.676 1.00 90.88 80 THR A C 1
ATOM 631 O O . THR A 1 80 ? -16.926 2.713 10.258 1.00 90.88 80 THR A O 1
ATOM 634 N N . GLU A 1 81 ? -18.313 1.005 9.864 1.00 85.81 81 GLU A N 1
ATOM 635 C CA . GLU A 1 81 ? -18.521 1.357 8.456 1.00 85.81 81 GLU A CA 1
ATOM 636 C C . GLU A 1 81 ? -19.226 2.711 8.317 1.00 85.81 81 GLU A C 1
ATOM 638 O O . GLU A 1 81 ? -18.840 3.533 7.494 1.00 85.81 81 GLU A O 1
ATOM 643 N N . GLN A 1 82 ? -20.210 2.971 9.178 1.00 88.00 82 GLN A N 1
ATOM 644 C CA . GLN A 1 82 ? -20.972 4.216 9.202 1.00 88.00 82 GLN A CA 1
ATOM 645 C C . GLN A 1 82 ? -20.081 5.411 9.544 1.00 88.00 82 GLN A C 1
ATOM 647 O O . GLN A 1 82 ? -20.173 6.446 8.891 1.00 88.00 82 GLN A O 1
ATOM 652 N N . GLU A 1 83 ? -19.192 5.259 10.528 1.00 87.94 83 GLU A N 1
ATOM 653 C CA . GLU A 1 83 ? -18.238 6.310 10.891 1.00 87.94 83 GLU A CA 1
ATOM 654 C C . GLU A 1 83 ? -17.239 6.579 9.764 1.00 87.94 83 GLU A C 1
ATOM 656 O O . GLU A 1 83 ? -16.934 7.738 9.496 1.00 87.94 83 GLU A O 1
ATOM 661 N N . LEU A 1 84 ? -16.772 5.538 9.061 1.00 83.88 84 LEU A N 1
ATOM 662 C CA . LEU A 1 84 ? -15.916 5.723 7.890 1.00 83.88 84 LEU A CA 1
ATOM 663 C C . LEU A 1 84 ? -16.640 6.519 6.797 1.00 83.88 84 LEU A C 1
ATOM 665 O O . LEU A 1 84 ? -16.066 7.467 6.274 1.00 83.88 84 LEU A O 1
ATOM 669 N N . VAL A 1 85 ? -17.898 6.187 6.490 1.00 82.25 85 VAL A N 1
ATOM 670 C CA . VAL A 1 85 ? -18.706 6.955 5.525 1.00 82.25 85 VAL A CA 1
ATOM 671 C C . VAL A 1 85 ? -18.864 8.406 5.976 1.00 82.25 85 VAL A C 1
ATOM 673 O O . VAL A 1 85 ? -18.628 9.310 5.185 1.00 82.25 85 VAL A O 1
ATOM 676 N N . SER A 1 86 ? -19.170 8.645 7.254 1.00 84.50 86 SER A N 1
ATOM 677 C CA . SER A 1 86 ? -19.296 10.010 7.783 1.00 84.50 86 SER A CA 1
ATOM 678 C C . SER A 1 86 ? -18.001 10.818 7.669 1.00 84.50 86 SER A C 1
ATOM 680 O O . SER A 1 86 ? -18.064 12.019 7.437 1.00 84.50 86 SER A O 1
ATOM 682 N N . ILE A 1 87 ? -16.831 10.184 7.809 1.00 81.88 87 ILE A N 1
ATOM 683 C CA . ILE A 1 87 ? -15.530 10.841 7.599 1.00 81.88 87 ILE A CA 1
ATOM 684 C C . ILE A 1 87 ? -15.281 11.105 6.110 1.00 81.88 87 ILE A C 1
ATOM 686 O O . ILE A 1 87 ? -14.735 12.143 5.763 1.00 81.88 87 ILE A O 1
ATOM 690 N N . LEU A 1 88 ? -15.680 10.196 5.219 1.00 78.12 88 LEU A N 1
ATOM 691 C CA . LEU A 1 88 ? -15.535 10.391 3.771 1.00 78.12 88 LEU A CA 1
ATOM 692 C C . LEU A 1 88 ? -16.465 11.484 3.219 1.00 78.12 88 LEU A C 1
ATOM 694 O O . LEU A 1 88 ? -16.150 12.084 2.194 1.00 78.12 88 LEU A O 1
ATOM 698 N N . GLU A 1 89 ? -17.597 11.730 3.879 1.00 81.06 89 GLU A N 1
ATOM 699 C CA . GLU A 1 89 ? -18.575 12.769 3.529 1.00 81.06 89 GLU A CA 1
ATOM 700 C C . GLU A 1 89 ? -18.338 14.107 4.251 1.00 81.06 89 GLU A C 1
ATOM 702 O O . GLU A 1 89 ? -19.046 15.076 3.973 1.00 81.06 89 GLU A O 1
ATOM 707 N N . SER A 1 90 ? -17.386 14.176 5.186 1.00 79.75 90 SER A N 1
ATOM 708 C CA . SER A 1 90 ? -17.119 15.394 5.950 1.00 79.75 90 SER A CA 1
ATOM 709 C C . SER A 1 90 ? -16.285 16.408 5.160 1.00 79.75 90 SER A C 1
ATOM 711 O O . SER A 1 90 ? -15.575 16.073 4.211 1.00 79.75 90 SER A O 1
ATOM 713 N N . ASP A 1 91 ? -16.322 17.665 5.613 1.00 72.38 91 ASP A N 1
ATOM 714 C CA . ASP A 1 91 ? -15.485 18.742 5.068 1.00 72.38 91 ASP A CA 1
ATOM 715 C C . ASP A 1 91 ? -13.978 18.530 5.354 1.00 72.38 91 ASP A C 1
ATOM 717 O O . ASP A 1 91 ? -13.133 19.125 4.686 1.00 72.38 91 ASP A O 1
ATOM 721 N N . ASP A 1 92 ? -13.632 17.677 6.330 1.00 72.31 92 ASP A N 1
ATOM 722 C CA . ASP A 1 92 ? -12.257 17.283 6.667 1.00 72.31 92 ASP A CA 1
ATOM 723 C C . ASP A 1 92 ? -12.113 15.746 6.722 1.00 72.31 92 ASP A C 1
ATOM 725 O O . ASP A 1 92 ? -12.206 15.133 7.797 1.00 72.31 92 ASP A O 1
ATOM 729 N N . PRO A 1 93 ? -11.845 15.092 5.577 1.00 69.31 93 PRO A N 1
ATOM 730 C CA . PRO A 1 93 ? -11.667 13.643 5.511 1.00 69.31 93 PRO A CA 1
ATOM 731 C C . PRO A 1 93 ? -10.337 13.160 6.116 1.00 69.31 93 PRO A C 1
ATOM 733 O O . PRO A 1 93 ? -10.072 11.956 6.158 1.00 69.31 93 PRO A O 1
ATOM 736 N N . SER A 1 94 ? -9.481 14.060 6.621 1.00 71.38 94 SER A N 1
ATOM 737 C CA . SER A 1 94 ? -8.181 13.699 7.208 1.00 71.38 94 SER A CA 1
ATOM 738 C C . SER A 1 94 ? -8.272 13.085 8.614 1.00 71.38 94 SER A C 1
ATOM 740 O O . SER A 1 94 ? -7.258 12.666 9.191 1.00 71.38 94 SER A O 1
ATOM 742 N N . GLY A 1 95 ? -9.490 12.989 9.158 1.00 71.62 95 GLY A N 1
ATOM 743 C CA . GLY A 1 95 ? -9.778 12.457 10.490 1.00 71.62 95 GLY A CA 1
ATOM 744 C C . GLY A 1 95 ? -9.390 10.989 10.695 1.00 71.62 95 GLY A C 1
ATOM 745 O O . GLY A 1 95 ? -9.174 10.577 11.836 1.00 71.62 95 GLY A O 1
ATOM 746 N N . TYR A 1 96 ? -9.230 10.201 9.623 1.00 80.38 96 TYR A N 1
ATOM 747 C CA . TYR A 1 96 ? -8.805 8.803 9.714 1.00 80.38 96 TYR A CA 1
ATOM 748 C C . TYR A 1 96 ? -7.486 8.540 8.992 1.00 80.38 96 TYR A C 1
ATOM 750 O O . TYR A 1 96 ? -7.361 8.778 7.797 1.00 80.38 96 TYR A O 1
ATOM 758 N N . ARG A 1 97 ? -6.499 7.992 9.714 1.00 82.88 97 ARG A N 1
ATOM 759 C CA . ARG A 1 97 ? -5.179 7.639 9.172 1.00 82.88 97 ARG A CA 1
ATOM 760 C C . ARG A 1 97 ? -4.885 6.161 9.378 1.00 82.88 97 ARG A C 1
ATOM 762 O O . ARG A 1 97 ? -5.084 5.629 10.470 1.00 82.88 97 ARG A O 1
ATOM 769 N N . VAL A 1 98 ? -4.339 5.525 8.344 1.00 86.88 98 VAL A N 1
ATOM 770 C CA . VAL A 1 98 ? -3.944 4.113 8.366 1.00 86.88 98 VAL A CA 1
ATOM 771 C C . VAL A 1 98 ? -2.418 4.001 8.367 1.00 86.88 98 VAL A C 1
ATOM 773 O O . VAL A 1 98 ? -1.791 4.306 7.353 1.00 86.88 98 VAL A O 1
ATOM 776 N N . PRO A 1 99 ? -1.791 3.552 9.471 1.00 87.62 99 PRO A N 1
ATOM 777 C CA . PRO A 1 99 ? -0.360 3.281 9.488 1.00 87.62 99 PRO A CA 1
ATOM 778 C C . PRO A 1 99 ? -0.006 2.132 8.536 1.00 87.62 99 PRO A C 1
ATOM 780 O O . PRO A 1 99 ? -0.557 1.034 8.642 1.00 87.62 99 PRO A O 1
ATOM 783 N N . MET A 1 100 ? 0.948 2.366 7.635 1.00 91.19 100 MET A N 1
ATOM 784 C CA . MET A 1 100 ? 1.471 1.344 6.729 1.00 91.19 100 MET A CA 1
ATOM 785 C C . MET A 1 100 ? 2.954 1.571 6.418 1.00 91.19 100 MET A C 1
ATOM 787 O O . MET A 1 100 ? 3.439 2.700 6.458 1.00 91.19 100 MET A O 1
ATOM 791 N N . SER A 1 101 ? 3.671 0.490 6.112 1.00 87.50 101 SER A N 1
ATOM 792 C CA . SER A 1 101 ? 5.036 0.537 5.573 1.00 87.50 101 SER A CA 1
ATOM 793 C C . SER A 1 101 ? 4.980 0.418 4.057 1.00 87.50 101 SER A C 1
ATOM 795 O O . SER A 1 101 ? 4.314 -0.486 3.559 1.00 87.50 101 SER A O 1
ATOM 797 N N . LEU A 1 102 ? 5.685 1.293 3.341 1.00 90.38 102 LEU A N 1
ATOM 798 C CA . LEU A 1 102 ? 5.810 1.259 1.882 1.00 90.38 102 LEU A CA 1
ATOM 799 C C . LEU A 1 102 ? 7.216 0.763 1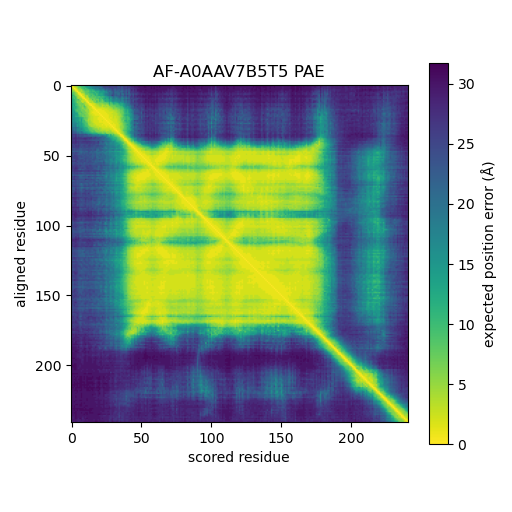.517 1.00 90.38 102 LEU A C 1
ATOM 801 O O . LEU A 1 102 ? 8.182 1.515 1.657 1.00 90.38 102 LEU A O 1
ATOM 805 N N . GLY A 1 103 ? 7.338 -0.489 1.085 1.00 86.50 103 GLY A N 1
ATOM 806 C CA . GLY A 1 103 ? 8.603 -1.093 0.663 1.00 86.50 103 GLY A CA 1
ATOM 807 C C . GLY A 1 103 ? 9.126 -0.537 -0.663 1.00 86.50 103 GLY A C 1
ATOM 808 O O . GLY A 1 103 ? 8.368 0.021 -1.455 1.00 86.50 103 GLY A O 1
ATOM 809 N N . GLU A 1 104 ? 10.430 -0.698 -0.891 1.00 87.94 104 GLU A N 1
ATOM 810 C CA . GLU A 1 104 ? 11.096 -0.297 -2.134 1.00 87.94 104 GLU A CA 1
ATOM 811 C C . GLU A 1 104 ? 10.576 -1.068 -3.359 1.00 87.94 104 GLU A C 1
ATOM 813 O O . GLU A 1 104 ? 10.161 -2.224 -3.228 1.00 87.94 104 GLU A O 1
ATOM 818 N N . PRO A 1 105 ? 10.595 -0.447 -4.556 1.00 92.75 105 PRO A N 1
ATOM 819 C CA . PRO A 1 105 ? 10.244 -1.137 -5.787 1.00 92.75 105 PRO A CA 1
ATOM 820 C C . PRO A 1 105 ? 11.223 -2.273 -6.072 1.00 92.75 105 PRO A C 1
ATOM 822 O O . PRO A 1 105 ? 12.439 -2.080 -6.041 1.00 92.75 105 PRO A O 1
ATOM 825 N N . HIS A 1 106 ? 10.697 -3.426 -6.468 1.00 92.12 106 HIS A N 1
ATOM 826 C CA . HIS A 1 106 ? 11.501 -4.532 -6.980 1.00 92.12 106 HIS A CA 1
ATOM 827 C C . HIS A 1 106 ? 10.979 -5.026 -8.329 1.00 92.12 106 HIS A C 1
ATOM 829 O O . HIS A 1 106 ? 9.795 -4.901 -8.654 1.00 92.12 106 HIS A O 1
ATOM 835 N N . VAL A 1 107 ? 11.904 -5.495 -9.170 1.00 92.94 107 VAL A N 1
ATOM 836 C CA . VAL A 1 107 ? 11.613 -5.932 -10.540 1.00 92.94 107 VAL A CA 1
ATOM 837 C C . VAL A 1 107 ? 11.323 -7.422 -10.536 1.00 92.94 107 VAL A C 1
ATOM 839 O O . VAL A 1 107 ? 12.133 -8.221 -10.079 1.00 92.94 107 VAL A O 1
ATOM 842 N N . GLU A 1 108 ? 10.188 -7.784 -11.117 1.00 93.75 108 GLU A N 1
ATOM 843 C CA . GLU A 1 108 ? 9.680 -9.148 -11.167 1.00 93.75 108 GLU A CA 1
ATOM 844 C C . GLU A 1 108 ? 9.271 -9.529 -12.590 1.00 93.75 108 GLU A C 1
ATOM 846 O O . GLU A 1 108 ? 9.066 -8.673 -13.456 1.00 93.75 108 GLU A O 1
ATOM 851 N N . VAL A 1 109 ? 9.126 -10.829 -12.838 1.00 91.31 109 VAL A N 1
ATOM 852 C CA . VAL A 1 109 ? 8.679 -11.362 -14.131 1.00 91.31 109 VAL A CA 1
ATOM 853 C C . VAL A 1 109 ? 7.262 -11.907 -13.998 1.00 91.31 109 VAL A C 1
ATOM 855 O O . VAL A 1 109 ? 6.969 -12.756 -13.152 1.00 91.31 109 VAL A O 1
ATOM 858 N N . ASP A 1 110 ? 6.358 -11.424 -14.847 1.00 87.94 110 ASP A N 1
ATOM 859 C CA . ASP A 1 110 ? 4.983 -11.906 -14.863 1.00 87.94 110 ASP A CA 1
ATOM 860 C C . ASP A 1 110 ? 4.830 -13.252 -15.599 1.00 87.94 110 ASP A C 1
ATOM 862 O O . ASP A 1 110 ? 5.749 -13.768 -16.230 1.00 87.94 110 ASP A O 1
ATOM 866 N N . ASN A 1 111 ? 3.626 -13.833 -15.561 1.00 85.62 111 ASN A N 1
ATOM 867 C CA . ASN A 1 111 ? 3.351 -15.112 -16.232 1.00 85.62 111 ASN A CA 1
ATOM 868 C C . ASN A 1 111 ? 3.519 -15.067 -17.764 1.00 85.62 111 ASN A C 1
ATOM 870 O O . ASN A 1 111 ? 3.568 -16.120 -18.391 1.00 85.62 111 ASN A O 1
ATOM 874 N N . SER A 1 112 ? 3.558 -13.877 -18.372 1.00 86.38 112 SER A N 1
ATOM 875 C CA . SER A 1 112 ? 3.818 -13.695 -19.804 1.00 86.38 112 SER A CA 1
ATOM 876 C C . SER A 1 112 ? 5.303 -13.498 -20.122 1.00 86.38 112 SER A C 1
ATOM 878 O O . SER A 1 112 ? 5.642 -13.209 -21.266 1.00 86.38 112 SER A O 1
ATOM 880 N N . GLY A 1 113 ? 6.188 -13.624 -19.127 1.00 87.56 113 GLY A N 1
ATOM 881 C CA . GLY A 1 113 ? 7.624 -13.394 -19.283 1.00 87.56 113 GLY A CA 1
ATOM 882 C C . GLY A 1 113 ? 8.001 -11.916 -19.401 1.00 87.56 113 GLY A C 1
ATOM 883 O O . GLY A 1 113 ? 9.138 -11.605 -19.738 1.00 87.56 113 GLY A O 1
ATOM 884 N N . SER A 1 114 ? 7.066 -10.993 -19.154 1.00 89.38 114 SER A N 1
ATOM 885 C CA . SER A 1 114 ? 7.329 -9.553 -19.210 1.00 89.38 114 SER A CA 1
ATOM 886 C C . SER A 1 114 ? 7.794 -9.036 -17.852 1.00 89.38 114 SER A C 1
ATOM 888 O O . SER A 1 114 ? 7.213 -9.392 -16.826 1.00 89.38 114 SER A O 1
ATOM 890 N N . GLY A 1 115 ? 8.780 -8.137 -17.859 1.00 91.19 115 GLY A N 1
ATOM 891 C CA . GLY A 1 115 ? 9.185 -7.404 -16.662 1.00 91.19 115 GLY A CA 1
ATOM 892 C C . GLY A 1 115 ? 8.055 -6.521 -16.125 1.00 91.19 115 GLY A C 1
ATOM 893 O O . GLY A 1 115 ? 7.315 -5.889 -16.888 1.00 91.19 115 GLY A O 1
ATOM 894 N N . CYS A 1 116 ? 7.915 -6.489 -14.808 1.00 94.12 116 CYS A N 1
ATOM 895 C CA . CYS A 1 116 ? 6.963 -5.662 -14.077 1.00 94.12 116 CYS A CA 1
ATOM 896 C C . CYS A 1 116 ? 7.572 -5.184 -12.759 1.00 94.12 116 CYS A C 1
ATOM 898 O O . CYS A 1 116 ? 8.521 -5.784 -12.260 1.00 94.12 116 CYS A O 1
ATOM 900 N N . THR A 1 117 ? 7.011 -4.120 -12.192 1.00 94.56 117 THR A N 1
ATOM 901 C CA . THR A 1 117 ? 7.445 -3.601 -10.889 1.00 94.56 117 THR A CA 1
ATOM 902 C C . THR A 1 117 ? 6.466 -4.042 -9.812 1.00 94.56 117 THR A C 1
ATOM 904 O O . THR A 1 117 ? 5.251 -3.958 -10.012 1.00 94.56 117 THR A O 1
ATOM 907 N N . ALA A 1 118 ? 6.982 -4.498 -8.677 1.00 95.81 118 ALA A N 1
ATOM 908 C CA . ALA A 1 118 ? 6.205 -4.837 -7.499 1.00 95.81 118 ALA A CA 1
ATOM 909 C C . ALA A 1 118 ? 6.563 -3.920 -6.318 1.00 95.81 118 ALA A C 1
ATOM 911 O O . ALA A 1 118 ? 7.713 -3.512 -6.161 1.00 95.81 118 ALA A O 1
ATOM 912 N N . TYR A 1 119 ? 5.555 -3.591 -5.509 1.00 95.25 119 TYR A N 1
ATOM 913 C CA . TYR A 1 119 ? 5.683 -2.828 -4.267 1.00 95.25 119 TYR A CA 1
ATOM 914 C C . TYR A 1 119 ? 5.084 -3.622 -3.120 1.00 95.25 119 TYR A C 1
ATOM 916 O O . TYR A 1 119 ? 3.997 -4.180 -3.256 1.00 95.25 119 TYR A O 1
ATOM 924 N N . ASP A 1 120 ? 5.746 -3.610 -1.973 1.00 93.56 120 ASP A N 1
ATOM 925 C CA . ASP A 1 120 ? 5.300 -4.347 -0.799 1.00 93.56 120 ASP A CA 1
ATOM 926 C C . ASP A 1 120 ? 4.792 -3.380 0.266 1.00 93.56 120 ASP A C 1
ATOM 928 O O . ASP A 1 120 ? 5.572 -2.639 0.863 1.00 93.56 120 ASP A O 1
ATOM 932 N N . ILE A 1 121 ? 3.490 -3.407 0.531 1.00 93.94 121 ILE A N 1
ATOM 933 C CA . ILE A 1 121 ? 2.851 -2.584 1.554 1.00 93.94 121 ILE A CA 1
ATOM 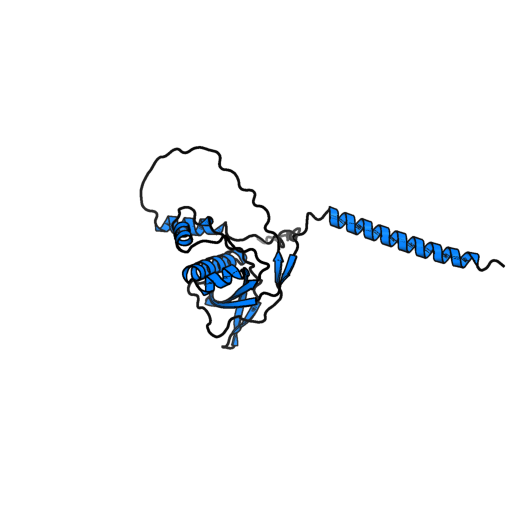934 C C . ILE A 1 121 ? 2.499 -3.460 2.743 1.00 93.94 121 ILE A C 1
ATOM 936 O O . ILE A 1 121 ? 1.797 -4.458 2.602 1.00 93.94 121 ILE A O 1
ATOM 940 N N . VAL A 1 122 ? 2.959 -3.086 3.932 1.00 92.50 122 VAL A N 1
ATOM 941 C CA . VAL A 1 122 ? 2.694 -3.846 5.157 1.00 92.50 122 VAL A CA 1
ATOM 942 C C . VAL A 1 122 ? 1.753 -3.051 6.054 1.00 92.50 122 VAL A C 1
ATOM 944 O O . VAL A 1 122 ? 1.996 -1.874 6.311 1.00 92.50 122 VAL A O 1
ATOM 947 N N . ILE A 1 123 ? 0.709 -3.704 6.564 1.00 93.69 123 ILE A N 1
ATOM 948 C CA . ILE A 1 123 ? -0.250 -3.141 7.527 1.00 93.69 123 ILE A CA 1
ATOM 949 C C . ILE A 1 123 ? -0.381 -3.997 8.787 1.00 93.69 123 ILE A C 1
ATOM 951 O O . ILE A 1 123 ? 0.122 -5.121 8.861 1.00 93.69 123 ILE A O 1
ATOM 955 N N . ASN A 1 124 ? -1.063 -3.465 9.800 1.00 94.12 124 ASN A N 1
ATOM 956 C CA . ASN A 1 124 ? -1.385 -4.224 11.003 1.00 94.12 124 ASN A CA 1
ATOM 957 C C . ASN A 1 124 ? -2.267 -5.453 10.686 1.00 94.12 124 ASN A C 1
ATOM 959 O O . ASN A 1 124 ? -3.169 -5.376 9.852 1.00 94.12 124 ASN A O 1
ATOM 963 N N . ASN A 1 125 ? -2.046 -6.576 11.382 1.00 94.94 125 ASN A N 1
ATOM 964 C CA . ASN A 1 125 ? -2.808 -7.814 11.165 1.00 94.94 125 ASN A CA 1
ATOM 965 C C . ASN A 1 125 ? -4.319 -7.673 11.426 1.00 94.94 125 ASN A C 1
ATOM 967 O O . ASN A 1 125 ? -5.112 -8.183 10.642 1.00 94.94 125 ASN A O 1
ATOM 971 N N . THR A 1 126 ? -4.725 -6.968 12.483 1.00 95.12 126 THR A N 1
ATOM 972 C CA . THR A 1 126 ? -6.151 -6.792 12.826 1.00 95.12 126 THR A CA 1
ATOM 973 C C . THR A 1 126 ? -6.876 -5.947 11.779 1.00 95.12 126 THR A C 1
ATOM 975 O O . THR A 1 126 ? -7.955 -6.304 11.312 1.00 95.12 126 THR A O 1
ATOM 978 N N . PHE A 1 127 ? -6.233 -4.873 11.312 1.00 94.44 127 PHE A N 1
ATOM 979 C CA . PHE A 1 127 ? -6.764 -4.060 10.224 1.00 94.44 127 PHE A CA 1
ATOM 980 C C . PHE A 1 127 ? -6.808 -4.838 8.906 1.00 94.44 127 PHE A C 1
ATOM 982 O O . PHE A 1 127 ? -7.797 -4.771 8.182 1.00 94.44 127 PHE A O 1
ATOM 989 N N . PHE A 1 128 ? -5.786 -5.650 8.621 1.00 96.19 128 PHE A N 1
ATOM 990 C CA . PHE A 1 128 ? -5.798 -6.535 7.459 1.00 96.19 128 PHE A CA 1
ATOM 991 C C . PHE A 1 128 ? -7.020 -7.464 7.472 1.00 96.19 128 PHE A C 1
ATOM 993 O O . PHE A 1 128 ? -7.726 -7.550 6.471 1.00 96.19 128 PHE A O 1
ATOM 1000 N N . GLU A 1 129 ? -7.313 -8.122 8.595 1.00 95.81 129 GLU A N 1
ATOM 1001 C CA . GLU A 1 129 ? -8.490 -8.992 8.737 1.00 95.81 129 GLU A CA 1
ATOM 1002 C C . GLU A 1 129 ? -9.795 -8.237 8.456 1.00 95.81 129 GLU A C 1
ATOM 1004 O O . GLU A 1 129 ? -10.650 -8.734 7.720 1.00 95.81 129 GLU A O 1
ATOM 1009 N N . LYS A 1 130 ? -9.905 -6.989 8.921 1.00 93.75 130 LYS A N 1
ATOM 1010 C CA . LYS A 1 130 ? -11.043 -6.113 8.622 1.00 93.75 130 LYS A CA 1
ATOM 1011 C C . LYS A 1 130 ? -11.211 -5.847 7.124 1.00 93.75 130 LYS A C 1
ATOM 1013 O O . LYS A 1 130 ? -12.322 -5.971 6.617 1.00 93.75 130 LYS A O 1
ATOM 1018 N N . THR A 1 131 ? -10.124 -5.578 6.396 1.00 94.06 131 THR A N 1
ATOM 1019 C CA . THR A 1 131 ? -10.165 -5.407 4.924 1.00 94.06 131 THR A CA 1
ATOM 1020 C C . THR A 1 131 ? -10.505 -6.698 4.167 1.00 94.06 131 THR A C 1
ATOM 1022 O O . THR A 1 131 ? -10.920 -6.659 3.010 1.00 94.06 131 THR A O 1
ATOM 1025 N N . GLN A 1 132 ? -10.320 -7.875 4.773 1.00 93.56 132 GLN A N 1
ATOM 1026 C CA . GLN A 1 132 ? -10.733 -9.132 4.142 1.00 93.56 132 GLN A CA 1
ATOM 1027 C C . GLN A 1 132 ? -12.245 -9.343 4.236 1.00 93.56 132 GLN A C 1
ATOM 1029 O O . GLN A 1 132 ? -12.837 -9.876 3.298 1.00 93.56 132 GLN A O 1
ATOM 1034 N N . VAL A 1 133 ? -12.859 -8.918 5.343 1.00 93.75 133 VAL A N 1
ATOM 1035 C CA . VAL A 1 133 ? -14.293 -9.108 5.609 1.00 93.75 133 VAL A CA 1
ATOM 1036 C C . VAL A 1 133 ? -15.138 -7.975 5.027 1.00 93.75 133 VAL A C 1
ATOM 1038 O O . VAL A 1 133 ? -16.185 -8.242 4.444 1.00 93.75 133 VAL A O 1
ATOM 1041 N N . ASN A 1 134 ? -14.695 -6.724 5.169 1.00 92.69 134 ASN A N 1
ATOM 1042 C CA . ASN A 1 134 ? -15.448 -5.542 4.763 1.00 92.69 134 ASN A CA 1
ATOM 1043 C C . ASN A 1 134 ? -14.882 -4.947 3.463 1.00 92.69 134 ASN A C 1
ATOM 1045 O O . ASN A 1 134 ? -13.728 -4.515 3.406 1.00 92.69 134 ASN A O 1
ATOM 1049 N N . GLU A 1 135 ? -15.711 -4.928 2.419 1.00 91.50 135 GLU A N 1
ATOM 1050 C CA . GLU A 1 135 ? -15.341 -4.416 1.098 1.00 91.50 135 GLU A CA 1
ATOM 1051 C C . GLU A 1 135 ? -15.097 -2.905 1.089 1.00 91.50 135 GLU A C 1
ATOM 1053 O O . GLU A 1 135 ? -14.113 -2.479 0.489 1.00 91.50 135 GLU A O 1
ATOM 1058 N N . LEU A 1 136 ? -15.885 -2.112 1.823 1.00 87.00 136 LEU A N 1
ATOM 1059 C CA . LEU A 1 136 ? -15.680 -0.665 1.911 1.00 87.00 136 LEU A CA 1
ATOM 1060 C C . LEU A 1 136 ? -14.299 -0.342 2.491 1.00 87.00 136 LEU A C 1
ATOM 1062 O O . LEU A 1 136 ? -13.539 0.430 1.910 1.00 87.00 136 LEU A O 1
ATOM 1066 N N . PHE A 1 137 ? -13.929 -0.989 3.600 1.00 89.62 137 PHE A N 1
ATOM 1067 C CA . PHE A 1 137 ? -12.600 -0.816 4.200 1.00 89.62 137 PHE A CA 1
ATOM 1068 C C . PHE A 1 137 ? -11.477 -1.275 3.267 1.00 89.62 137 PHE A C 1
ATOM 1070 O O . PHE A 1 137 ? -10.394 -0.687 3.275 1.00 89.62 137 PHE A O 1
ATOM 1077 N N . ARG A 1 138 ? -11.714 -2.318 2.464 1.00 93.12 138 ARG A N 1
ATOM 1078 C CA . ARG A 1 138 ? -10.751 -2.794 1.467 1.00 93.12 138 ARG A CA 1
ATOM 1079 C C . ARG A 1 138 ? -10.518 -1.760 0.375 1.00 93.12 138 ARG A C 1
ATOM 1081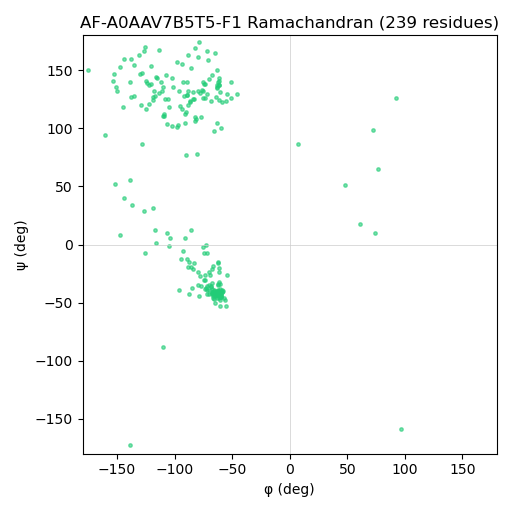 O O . ARG A 1 138 ? -9.364 -1.463 0.079 1.00 93.12 138 ARG A O 1
ATOM 1088 N N . GLU A 1 139 ? -11.582 -1.236 -0.222 1.00 88.69 139 GLU A N 1
ATOM 1089 C CA . GLU A 1 139 ? -11.495 -0.241 -1.297 1.00 88.69 139 GLU A CA 1
ATOM 1090 C C . GLU A 1 139 ? -10.897 1.074 -0.801 1.00 88.69 139 GLU A C 1
ATOM 1092 O O . GLU A 1 139 ? -9.989 1.616 -1.437 1.00 88.69 139 GLU A O 1
ATOM 1097 N N . PHE A 1 140 ? -11.328 1.529 0.378 1.00 89.56 140 PHE A N 1
ATOM 1098 C CA . PHE A 1 140 ? -10.742 2.678 1.058 1.00 89.56 140 PHE A CA 1
ATOM 1099 C C . PHE A 1 140 ? -9.235 2.490 1.250 1.00 89.56 140 PHE A C 1
ATOM 1101 O O . PHE A 1 140 ? -8.440 3.318 0.811 1.00 89.56 140 PHE A O 1
ATOM 1108 N N . PHE A 1 141 ? -8.820 1.368 1.845 1.00 93.00 141 PHE A N 1
ATOM 1109 C CA . PHE A 1 141 ? -7.407 1.117 2.100 1.00 93.00 141 PHE A CA 1
ATOM 1110 C C . PHE A 1 141 ? -6.582 1.031 0.812 1.00 93.00 141 PHE A C 1
ATOM 1112 O O . PHE A 1 141 ? -5.495 1.599 0.759 1.00 93.00 141 PHE A O 1
ATOM 1119 N N . ILE A 1 142 ? -7.074 0.344 -0.224 1.00 93.38 142 ILE A N 1
ATOM 1120 C CA . ILE A 1 142 ? -6.367 0.254 -1.510 1.00 93.38 142 ILE A CA 1
ATOM 1121 C C . ILE A 1 142 ? -6.168 1.648 -2.109 1.00 93.38 142 ILE A C 1
ATOM 1123 O O . ILE A 1 142 ? -5.084 1.933 -2.610 1.00 93.38 142 ILE A O 1
ATOM 1127 N N . THR A 1 143 ? -7.169 2.521 -2.008 1.00 90.69 143 THR A N 1
ATOM 1128 C CA . THR A 1 143 ? -7.074 3.911 -2.475 1.00 90.69 143 THR A CA 1
ATOM 1129 C C . THR A 1 143 ? -5.960 4.658 -1.740 1.00 90.69 143 THR A C 1
ATOM 1131 O O . THR A 1 143 ? -5.020 5.123 -2.382 1.00 90.69 143 THR A O 1
ATOM 1134 N N . VAL A 1 144 ? -5.973 4.640 -0.401 1.00 90.62 144 VAL A N 1
ATOM 1135 C CA . VAL A 1 144 ? -4.927 5.269 0.432 1.00 90.62 144 VAL A CA 1
ATOM 1136 C C . VAL A 1 144 ? -3.539 4.680 0.143 1.00 90.62 144 VAL A C 1
ATOM 1138 O O . VAL A 1 144 ? -2.541 5.395 0.103 1.00 90.62 144 VAL A O 1
ATOM 1141 N N . ALA A 1 145 ? -3.451 3.369 -0.077 1.00 92.88 145 ALA A N 1
ATOM 1142 C CA . ALA A 1 145 ? -2.201 2.684 -0.381 1.00 92.88 145 ALA A CA 1
ATOM 1143 C C . ALA A 1 145 ? -1.623 3.100 -1.745 1.00 92.88 145 ALA A C 1
ATOM 1145 O O . ALA A 1 145 ? -0.413 3.300 -1.868 1.00 92.88 145 ALA A O 1
ATOM 1146 N N . MET A 1 146 ? -2.474 3.247 -2.765 1.00 92.69 146 MET A N 1
ATOM 1147 C CA . MET A 1 146 ? -2.062 3.727 -4.086 1.00 92.69 146 MET A CA 1
ATOM 1148 C C . 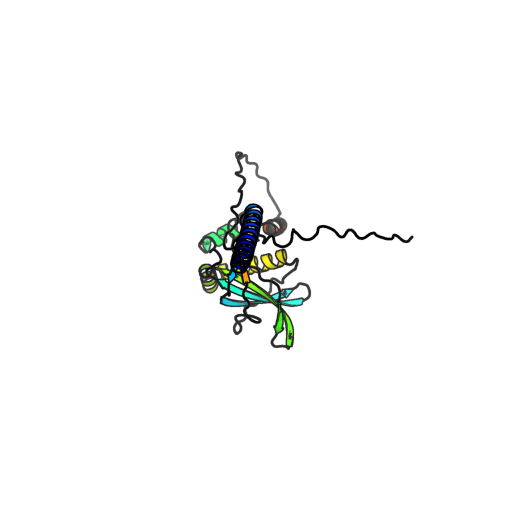MET A 1 146 ? -1.606 5.182 -4.018 1.00 92.69 146 MET A C 1
ATOM 1150 O O . MET A 1 146 ? -0.522 5.480 -4.505 1.00 92.69 146 MET A O 1
ATOM 1154 N N . GLU A 1 147 ? -2.360 6.048 -3.345 1.00 88.81 147 GLU A N 1
ATOM 1155 C CA . GLU A 1 147 ? -1.971 7.446 -3.109 1.00 88.81 147 GLU A CA 1
ATOM 1156 C C . GLU A 1 147 ? -0.642 7.549 -2.349 1.00 88.81 147 GLU A C 1
ATOM 1158 O O . GLU A 1 147 ? 0.229 8.349 -2.691 1.00 88.81 147 GLU A O 1
ATOM 1163 N N . GLY A 1 148 ? -0.431 6.686 -1.351 1.00 88.38 148 GLY A N 1
ATOM 1164 C CA . GLY A 1 148 ? 0.833 6.594 -0.626 1.00 88.38 148 GLY A CA 1
ATOM 1165 C C . GLY A 1 148 ? 2.022 6.271 -1.538 1.00 88.38 148 GLY A C 1
ATOM 1166 O O . GLY A 1 148 ? 3.094 6.858 -1.389 1.00 88.38 148 GLY A O 1
ATOM 1167 N N . LEU A 1 149 ? 1.844 5.371 -2.508 1.00 91.31 149 LEU A N 1
ATOM 1168 C CA . LEU A 1 149 ? 2.879 5.051 -3.496 1.00 91.31 149 LEU A CA 1
ATOM 1169 C C . LEU A 1 149 ? 3.098 6.181 -4.506 1.00 91.31 149 LEU A C 1
ATOM 1171 O O . LEU A 1 149 ? 4.248 6.487 -4.816 1.00 91.31 149 LEU A O 1
ATOM 1175 N N . GLU A 1 150 ? 2.022 6.796 -4.996 1.00 91.00 150 GLU A N 1
ATOM 1176 C CA . GLU A 1 150 ? 2.074 7.934 -5.923 1.00 91.00 150 GLU A CA 1
ATOM 1177 C C . GLU A 1 150 ? 2.879 9.088 -5.325 1.00 91.00 150 GLU A C 1
ATOM 1179 O O . GLU A 1 150 ? 3.800 9.593 -5.964 1.00 91.00 150 GLU A O 1
ATOM 1184 N N . ASN A 1 151 ? 2.614 9.415 -4.058 1.00 88.94 151 ASN A N 1
ATOM 1185 C CA . ASN A 1 151 ? 3.324 10.461 -3.329 1.00 88.94 151 ASN A CA 1
ATOM 1186 C C . ASN A 1 151 ? 4.777 10.080 -3.012 1.00 88.94 151 ASN A C 1
ATOM 1188 O O . ASN A 1 151 ? 5.672 10.911 -3.139 1.00 88.94 151 ASN A O 1
ATOM 1192 N N . LYS A 1 152 ? 5.039 8.833 -2.590 1.00 88.31 152 LYS A N 1
ATOM 1193 C CA . LYS A 1 152 ? 6.394 8.401 -2.202 1.00 88.31 152 LYS A CA 1
ATOM 1194 C C . LYS A 1 152 ? 7.352 8.297 -3.391 1.00 88.31 152 LYS A C 1
ATOM 1196 O O . LYS A 1 152 ? 8.544 8.538 -3.226 1.00 88.31 152 LYS A O 1
ATOM 1201 N N . TYR A 1 153 ? 6.851 7.887 -4.551 1.00 89.06 153 TYR A N 1
ATOM 1202 C CA . TYR A 1 153 ? 7.671 7.581 -5.725 1.00 89.06 153 TYR A CA 1
ATOM 1203 C C . TYR A 1 153 ? 7.390 8.494 -6.922 1.00 89.06 153 TYR A C 1
ATOM 1205 O O . TYR A 1 153 ? 7.825 8.170 -8.027 1.00 89.06 153 TYR A O 1
ATOM 1213 N N . GLU A 1 154 ? 6.665 9.596 -6.709 1.00 90.31 154 GLU A N 1
ATOM 1214 C CA . GLU A 1 154 ? 6.329 10.604 -7.726 1.00 90.31 154 GLU A CA 1
ATOM 1215 C C . GLU A 1 154 ? 5.801 9.965 -9.022 1.00 90.31 154 GLU A C 1
ATOM 1217 O O . GLU A 1 154 ? 6.289 10.204 -10.130 1.00 90.31 154 GLU A O 1
ATOM 1222 N N . MET A 1 155 ? 4.814 9.082 -8.869 1.00 89.12 155 MET A N 1
ATOM 1223 C CA . MET A 1 155 ? 4.209 8.347 -9.978 1.00 89.12 155 MET A CA 1
ATOM 1224 C C . MET A 1 155 ? 2.698 8.502 -10.006 1.00 89.12 155 MET A C 1
ATOM 1226 O O . MET A 1 155 ? 2.086 8.908 -9.031 1.00 89.12 155 MET A O 1
ATOM 1230 N N . GLU A 1 156 ? 2.102 8.106 -11.125 1.00 91.38 156 GLU A N 1
ATOM 1231 C CA . GLU A 1 156 ? 0.655 8.070 -11.305 1.00 91.38 156 GLU A CA 1
ATOM 1232 C C . GLU A 1 156 ? 0.205 6.635 -11.572 1.00 91.38 156 GLU A C 1
ATOM 1234 O O . GLU A 1 156 ? 0.719 5.962 -12.481 1.00 91.38 156 GLU A O 1
ATOM 1239 N N . LEU A 1 157 ? -0.764 6.172 -10.786 1.00 92.25 157 LEU A N 1
ATOM 1240 C CA . LEU A 1 157 ? -1.356 4.849 -10.870 1.00 92.25 157 LEU A CA 1
ATOM 1241 C C . LEU A 1 157 ? -2.793 4.946 -11.385 1.00 92.25 157 LEU A C 1
ATOM 1243 O O . LEU A 1 157 ? -3.617 5.734 -10.929 1.00 92.25 157 LEU A O 1
ATOM 1247 N N . SER A 1 158 ? -3.135 4.065 -12.318 1.00 92.75 158 SER A N 1
ATOM 1248 C CA . SER A 1 158 ? -4.509 3.892 -12.766 1.00 92.75 158 SER A CA 1
ATOM 1249 C C . SER A 1 158 ? -5.376 3.407 -11.607 1.00 92.75 158 SER A C 1
ATOM 1251 O O . SER A 1 158 ? -5.020 2.459 -10.902 1.00 92.75 158 SER A O 1
ATOM 1253 N N . ARG A 1 159 ? -6.552 4.015 -11.446 1.00 90.69 159 ARG A N 1
ATOM 1254 C CA . ARG A 1 159 ? -7.559 3.563 -10.477 1.00 90.69 159 ARG A CA 1
ATOM 1255 C C . ARG A 1 159 ? -8.245 2.253 -10.904 1.00 90.69 159 ARG A C 1
ATOM 1257 O O . ARG A 1 159 ? -8.925 1.637 -10.090 1.00 90.69 159 ARG A O 1
ATOM 1264 N N . ASP A 1 160 ? -7.987 1.765 -12.122 1.00 92.00 160 ASP A N 1
ATOM 1265 C CA . ASP A 1 160 ? -8.421 0.447 -12.597 1.00 92.00 160 ASP A CA 1
ATOM 1266 C C . ASP A 1 160 ? -7.495 -0.666 -12.080 1.00 92.00 160 ASP A C 1
ATOM 1268 O O . ASP A 1 160 ? -6.642 -1.205 -12.798 1.00 92.00 160 ASP A O 1
ATOM 1272 N N . TRP A 1 161 ? -7.668 -1.046 -10.816 1.00 94.56 161 TRP A N 1
ATOM 1273 C CA . TRP A 1 161 ? -6.935 -2.154 -10.205 1.00 94.56 161 TRP A CA 1
ATOM 1274 C C . TRP A 1 161 ? -7.739 -3.463 -10.205 1.00 94.56 161 TRP A C 1
ATOM 1276 O O . TRP A 1 161 ? -8.967 -3.503 -10.297 1.00 94.56 161 TRP A O 1
ATOM 1286 N N . ARG A 1 162 ? -7.028 -4.592 -10.124 1.00 95.00 162 ARG A N 1
ATOM 1287 C CA . ARG A 1 162 ? -7.611 -5.938 -10.017 1.00 95.00 162 ARG A CA 1
ATOM 1288 C C . ARG A 1 162 ? -6.885 -6.752 -8.961 1.00 95.00 162 ARG A C 1
ATOM 1290 O O . ARG A 1 162 ? -5.672 -6.924 -9.038 1.00 95.00 162 ARG A O 1
ATOM 1297 N N . MET A 1 163 ? -7.631 -7.326 -8.024 1.00 95.31 163 MET A N 1
ATOM 1298 C CA . MET A 1 163 ? -7.078 -8.275 -7.058 1.00 95.31 163 MET A CA 1
ATOM 1299 C C . MET A 1 163 ? -6.826 -9.641 -7.712 1.00 95.31 163 MET A C 1
ATOM 1301 O O . MET A 1 163 ? -7.688 -10.191 -8.406 1.00 95.31 163 MET A O 1
ATOM 1305 N N . LEU A 1 164 ? -5.639 -10.203 -7.494 1.00 94.19 164 LEU A N 1
ATOM 1306 C CA . LEU A 1 164 ? -5.270 -11.526 -7.987 1.00 94.19 164 LEU A CA 1
ATOM 1307 C C . LEU A 1 164 ? -5.889 -12.619 -7.107 1.00 94.19 164 LEU A C 1
ATOM 1309 O O . LEU A 1 164 ? -5.741 -12.611 -5.890 1.00 94.19 164 LEU A O 1
ATOM 1313 N N . LYS A 1 165 ? -6.543 -13.605 -7.732 1.00 91.06 165 LYS A N 1
ATOM 1314 C CA . LYS A 1 165 ? -7.189 -14.723 -7.014 1.00 91.06 165 LYS A CA 1
ATOM 1315 C C . LYS A 1 165 ? -6.229 -15.869 -6.687 1.00 91.06 165 LYS A C 1
ATOM 1317 O O . LYS A 1 165 ? -6.305 -16.463 -5.621 1.00 91.06 165 LYS A O 1
ATOM 1322 N N . ASN A 1 166 ? -5.304 -16.153 -7.604 1.00 90.06 166 ASN A N 1
ATOM 1323 C CA . ASN A 1 166 ? -4.426 -17.328 -7.534 1.00 90.06 166 ASN A CA 1
ATOM 1324 C C . ASN A 1 166 ? -2.996 -16.987 -7.091 1.00 90.06 166 ASN A C 1
ATOM 1326 O O . ASN A 1 166 ? -2.113 -17.839 -7.129 1.00 90.06 166 ASN A O 1
ATOM 1330 N N . ARG A 1 167 ? -2.737 -15.728 -6.724 1.00 89.69 167 ARG A N 1
ATOM 1331 C CA . ARG A 1 167 ? -1.417 -15.257 -6.302 1.00 89.69 167 ARG A CA 1
ATOM 1332 C C . ARG A 1 167 ? -1.580 -14.209 -5.210 1.00 89.69 167 ARG A C 1
ATOM 1334 O O . ARG A 1 167 ? -2.169 -13.164 -5.448 1.00 89.69 167 ARG A O 1
ATOM 1341 N N . LYS A 1 168 ? -1.043 -14.502 -4.026 1.00 92.25 168 LYS A N 1
ATOM 1342 C CA . LYS A 1 168 ? -1.099 -13.608 -2.858 1.00 92.25 168 LYS A CA 1
ATOM 1343 C C . LYS A 1 168 ? 0.059 -12.615 -2.793 1.00 92.25 168 LYS A C 1
ATOM 1345 O O . LYS A 1 168 ? -0.055 -11.614 -2.102 1.00 92.25 168 LYS A O 1
ATOM 1350 N N . PHE A 1 169 ? 1.149 -12.902 -3.500 1.00 93.81 169 PHE A N 1
ATOM 1351 C CA . PHE A 1 169 ? 2.364 -12.098 -3.500 1.00 93.81 169 PHE A CA 1
ATOM 1352 C C . PHE A 1 169 ? 3.076 -12.234 -4.850 1.00 93.81 169 PHE A C 1
ATOM 1354 O O . PHE A 1 169 ? 3.156 -13.338 -5.397 1.00 93.81 169 PHE A O 1
ATOM 1361 N N . MET A 1 170 ? 3.542 -11.120 -5.401 1.00 92.94 170 MET A N 1
ATOM 1362 C CA . MET A 1 170 ? 4.401 -11.059 -6.576 1.00 92.94 170 MET A CA 1
ATOM 1363 C C . MET A 1 170 ? 5.856 -10.979 -6.124 1.00 92.94 170 MET A C 1
ATOM 1365 O O . MET A 1 170 ? 6.207 -10.024 -5.442 1.00 92.94 170 MET A O 1
ATOM 1369 N N . GLY A 1 171 ? 6.665 -11.965 -6.510 1.00 89.00 171 GLY A N 1
ATOM 1370 C CA . GLY A 1 171 ? 8.079 -12.028 -6.158 1.00 89.00 171 GLY A CA 1
ATOM 1371 C C . GLY A 1 171 ? 8.396 -12.901 -4.951 1.00 89.00 171 GLY A C 1
ATOM 1372 O O . GLY A 1 171 ? 7.624 -13.794 -4.584 1.00 89.00 171 GLY A O 1
ATOM 1373 N N . SER A 1 172 ? 9.550 -12.639 -4.341 1.00 84.06 172 SER A N 1
ATOM 1374 C CA . SER A 1 172 ? 10.007 -13.299 -3.113 1.00 84.06 172 SER A CA 1
ATOM 1375 C C . SER A 1 172 ? 9.813 -12.402 -1.893 1.00 84.06 172 SER A C 1
ATOM 1377 O O . SER A 1 172 ? 9.993 -11.194 -1.962 1.00 84.06 172 SER A O 1
ATOM 1379 N N . ILE A 1 173 ? 9.453 -12.995 -0.755 1.00 80.56 173 ILE A N 1
ATOM 1380 C CA . ILE A 1 173 ? 9.237 -12.241 0.486 1.00 80.56 173 ILE A CA 1
ATOM 1381 C C . ILE A 1 173 ? 10.598 -11.885 1.084 1.00 80.56 173 ILE A C 1
ATOM 1383 O O . ILE A 1 173 ? 11.281 -12.773 1.608 1.00 80.56 173 ILE A O 1
ATOM 1387 N N . PHE A 1 174 ? 10.949 -10.603 1.037 1.00 71.44 174 PHE A N 1
ATOM 1388 C CA . PHE A 1 174 ? 12.130 -10.051 1.693 1.00 71.44 174 PHE A CA 1
ATOM 1389 C C . PHE A 1 174 ? 11.799 -9.503 3.081 1.00 71.44 174 PHE A C 1
ATOM 1391 O O . PHE A 1 174 ? 10.658 -9.140 3.380 1.00 71.44 174 PHE A O 1
ATOM 1398 N N . ASP A 1 175 ? 12.815 -9.449 3.935 1.00 74.69 175 ASP A N 1
ATOM 1399 C CA . ASP A 1 175 ? 12.703 -8.765 5.214 1.00 74.69 175 ASP A CA 1
ATOM 1400 C C . ASP A 1 175 ? 12.720 -7.245 4.994 1.00 74.69 175 ASP A C 1
ATOM 1402 O O . ASP A 1 175 ? 13.503 -6.731 4.198 1.00 74.69 175 ASP A O 1
ATOM 1406 N N . GLN A 1 176 ? 11.862 -6.523 5.713 1.00 66.06 176 GLN A N 1
ATOM 1407 C CA . GLN A 1 176 ? 11.768 -5.064 5.665 1.00 66.06 176 GLN A CA 1
ATOM 1408 C C . GLN A 1 176 ? 12.160 -4.450 7.006 1.00 66.06 176 GLN A C 1
ATOM 1410 O O . GLN A 1 176 ? 11.806 -4.974 8.062 1.00 66.06 176 GLN A O 1
ATOM 1415 N N . ASN A 1 177 ? 12.832 -3.302 6.976 1.00 69.56 177 ASN A N 1
ATOM 1416 C CA . ASN A 1 177 ? 13.090 -2.516 8.178 1.00 69.56 177 ASN A CA 1
ATOM 1417 C C . ASN A 1 177 ? 11.910 -1.583 8.442 1.00 69.56 177 ASN A C 1
ATOM 1419 O O . ASN A 1 177 ? 11.554 -0.777 7.587 1.00 69.56 177 ASN A O 1
ATOM 1423 N N . ILE A 1 178 ? 11.315 -1.677 9.630 1.00 66.44 178 ILE A N 1
ATOM 1424 C CA . ILE A 1 178 ? 10.255 -0.764 10.068 1.00 66.44 178 ILE A CA 1
ATOM 1425 C C . ILE A 1 178 ? 10.656 -0.025 11.338 1.00 66.44 178 ILE A C 1
ATOM 1427 O O . ILE A 1 178 ? 11.414 -0.525 12.170 1.00 66.44 178 ILE A O 1
ATOM 1431 N N . ARG A 1 179 ? 10.088 1.163 11.521 1.00 63.50 179 ARG A N 1
ATOM 1432 C CA . ARG A 1 179 ? 10.193 1.932 12.760 1.00 63.50 179 ARG A CA 1
ATOM 1433 C C . ARG A 1 179 ? 9.057 1.546 13.704 1.00 63.50 179 ARG A C 1
ATOM 1435 O O . ARG A 1 179 ? 7.892 1.605 13.329 1.00 63.50 179 ARG A O 1
ATOM 1442 N N . THR A 1 180 ? 9.384 1.207 14.947 1.00 57.06 180 THR A N 1
ATOM 1443 C CA . THR A 1 180 ? 8.397 0.734 15.940 1.00 57.06 180 THR A CA 1
ATOM 1444 C C . THR A 1 180 ? 7.649 1.855 16.670 1.00 57.06 180 THR A C 1
ATOM 1446 O O . THR A 1 180 ? 6.611 1.599 17.276 1.00 57.06 180 THR A O 1
ATOM 1449 N N . LYS A 1 181 ? 8.139 3.103 16.623 1.00 53.94 181 LYS A N 1
ATOM 1450 C CA . LYS A 1 181 ? 7.535 4.256 17.319 1.00 53.94 181 LYS A CA 1
ATOM 1451 C C . LYS A 1 181 ? 7.179 5.380 16.349 1.00 53.94 181 LYS A C 1
ATOM 1453 O O . LYS A 1 181 ? 8.074 5.945 15.713 1.00 53.94 181 LYS A O 1
ATOM 1458 N N . SER A 1 182 ? 5.900 5.754 16.291 1.00 50.19 182 SER A N 1
ATOM 1459 C CA . SER A 1 182 ? 5.453 7.002 15.662 1.00 50.19 182 SER A CA 1
ATOM 1460 C C . SER A 1 182 ? 6.077 8.195 16.394 1.00 50.19 182 SER A C 1
ATOM 1462 O O . SER A 1 182 ? 6.151 8.201 17.624 1.00 50.19 182 SER A O 1
ATOM 1464 N N . LYS A 1 183 ? 6.561 9.207 15.664 1.00 49.00 183 LYS A N 1
ATOM 1465 C CA . LYS A 1 183 ? 6.952 10.474 16.303 1.00 49.00 183 LYS A CA 1
ATOM 1466 C C . LYS A 1 183 ? 5.694 11.096 16.937 1.00 49.00 183 LYS A C 1
ATOM 1468 O O . LYS A 1 183 ? 4.648 11.055 16.289 1.00 49.00 183 LYS A O 1
ATOM 1473 N N . PRO A 1 184 ? 5.758 11.645 18.163 1.00 40.81 184 PRO A N 1
ATOM 1474 C CA . PRO A 1 184 ? 4.652 12.436 18.689 1.00 40.81 184 PRO A CA 1
ATOM 1475 C C . PRO A 1 184 ? 4.419 13.636 17.763 1.00 40.81 184 PRO A C 1
ATOM 1477 O O . PRO A 1 184 ? 5.372 14.307 17.362 1.00 40.81 184 PRO A O 1
ATOM 1480 N N . ILE A 1 185 ? 3.161 13.856 17.385 1.00 44.88 185 ILE A N 1
ATOM 1481 C CA . ILE A 1 185 ? 2.738 14.998 16.572 1.00 44.88 185 ILE A CA 1
ATOM 1482 C C . ILE A 1 185 ? 2.626 16.215 17.492 1.00 44.88 185 ILE A C 1
ATOM 1484 O O . ILE A 1 185 ? 2.021 16.134 18.560 1.00 44.88 185 ILE A O 1
ATOM 1488 N N . ILE A 1 186 ? 3.201 17.342 17.073 1.00 45.81 186 ILE A N 1
ATOM 1489 C CA . ILE A 1 186 ? 2.883 18.652 17.643 1.00 45.81 186 ILE A CA 1
ATOM 1490 C C . ILE A 1 186 ? 1.608 19.103 16.934 1.00 45.81 186 ILE A C 1
ATOM 1492 O O . ILE A 1 186 ? 1.638 19.405 15.745 1.00 45.81 186 ILE A O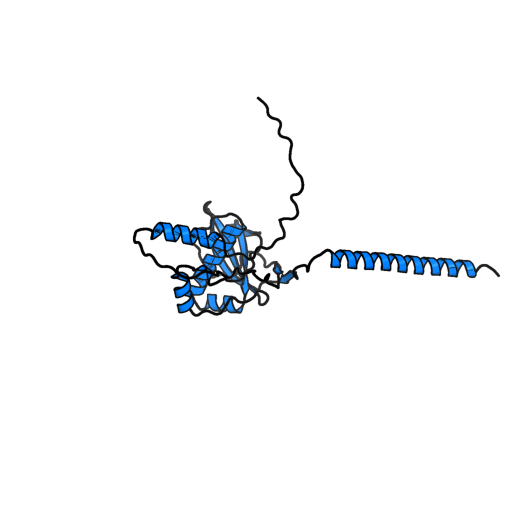 1
ATOM 1496 N N . GLN A 1 187 ? 0.483 19.053 17.640 1.00 43.94 187 GLN A N 1
ATOM 1497 C CA . GLN A 1 187 ? -0.802 19.538 17.149 1.00 43.94 187 GLN A CA 1
ATOM 1498 C C . GLN A 1 187 ? -0.958 20.987 17.617 1.00 43.94 187 GLN A C 1
ATOM 1500 O O . GLN A 1 187 ? -0.963 21.247 18.822 1.00 43.94 187 GLN A O 1
ATOM 1505 N N . GLU A 1 188 ? -1.030 21.934 16.684 1.00 54.00 188 GLU A N 1
ATOM 1506 C CA . GLU A 1 188 ? -1.337 23.325 17.016 1.00 54.00 188 GLU A CA 1
ATOM 1507 C C . GLU A 1 188 ? -2.798 23.400 17.489 1.00 54.00 188 GLU A C 1
ATOM 1509 O O . GLU A 1 188 ? -3.710 22.919 16.820 1.00 54.00 188 GLU A O 1
ATOM 1514 N N . MET A 1 189 ? -3.019 23.922 18.699 1.00 37.31 189 MET A N 1
ATOM 1515 C CA . MET A 1 189 ? -4.362 24.137 19.235 1.00 37.31 189 MET A CA 1
ATOM 1516 C C . MET A 1 189 ? -4.914 25.438 18.657 1.00 37.31 189 MET A C 1
ATOM 1518 O O . MET A 1 189 ? -4.486 26.523 19.064 1.00 37.31 189 MET A O 1
ATOM 1522 N N . ASP A 1 190 ? -5.886 25.339 17.753 1.00 42.66 190 ASP A N 1
ATOM 1523 C CA . ASP A 1 190 ? -6.630 26.503 17.286 1.00 42.66 190 ASP A CA 1
ATOM 1524 C C . ASP A 1 190 ? -7.395 27.136 18.449 1.00 42.66 190 ASP A C 1
ATOM 1526 O O . ASP A 1 190 ? -8.427 26.661 18.922 1.00 42.66 190 ASP A O 1
ATOM 1530 N N . THR A 1 191 ? -6.869 28.258 18.924 1.00 41.22 191 THR A N 1
ATOM 1531 C CA . THR A 1 191 ? -7.598 29.200 19.762 1.00 41.22 191 THR A CA 1
ATOM 1532 C C . THR A 1 191 ? -8.013 30.357 18.871 1.00 41.22 191 THR A C 1
ATOM 1534 O O . THR A 1 191 ? -7.190 31.218 18.557 1.00 41.22 191 THR A O 1
ATOM 1537 N N . ARG A 1 192 ? -9.288 30.386 18.456 1.00 35.97 192 ARG A N 1
ATOM 1538 C CA . ARG A 1 192 ? -10.100 31.615 18.337 1.00 35.97 192 ARG A CA 1
ATOM 1539 C C . ARG A 1 192 ? -11.564 31.324 17.950 1.00 35.97 192 ARG A C 1
ATOM 1541 O O . ARG A 1 192 ? -11.830 30.321 17.298 1.00 35.97 192 ARG A O 1
ATOM 1548 N N . PRO A 1 193 ? -12.518 32.172 18.385 1.00 38.53 193 PRO A N 1
ATOM 1549 C CA . PRO A 1 193 ? -13.943 31.864 18.381 1.00 38.53 193 PRO A CA 1
ATOM 1550 C C . PRO A 1 193 ? -14.638 32.178 17.050 1.00 38.53 193 PRO A C 1
ATOM 1552 O O . PRO A 1 193 ? -14.272 33.097 16.322 1.00 38.53 193 PRO A O 1
ATOM 1555 N N . SER A 1 194 ? -15.701 31.414 16.815 1.00 42.12 194 SER A N 1
ATOM 1556 C CA . SER A 1 194 ? -16.675 31.463 15.724 1.00 42.12 194 SER A CA 1
ATOM 1557 C C . SER A 1 194 ? -17.215 32.855 15.374 1.00 42.12 194 SER A C 1
ATOM 1559 O O . SER A 1 194 ? -17.823 33.496 16.232 1.00 42.12 194 SER A O 1
ATOM 1561 N N . HIS A 1 195 ? -17.182 33.226 14.088 1.00 34.25 195 HIS A N 1
ATOM 1562 C CA . HIS A 1 195 ? -18.168 34.133 13.488 1.00 34.25 195 HIS A CA 1
ATOM 1563 C C . HIS A 1 195 ? -18.599 33.656 12.089 1.00 34.25 195 HIS A C 1
ATOM 1565 O O . HIS A 1 195 ? -17.780 33.377 11.221 1.00 34.25 195 HIS A O 1
ATOM 1571 N N . LEU A 1 196 ? -19.921 33.549 11.930 1.00 40.09 196 LEU A N 1
ATOM 1572 C CA . LEU A 1 196 ? -20.687 33.135 10.752 1.00 40.09 196 LEU A CA 1
ATOM 1573 C C . LEU A 1 196 ? -20.734 34.241 9.689 1.00 40.09 196 LEU A C 1
ATOM 1575 O O . LEU A 1 196 ? -21.056 35.360 10.074 1.00 40.09 196 LEU A O 1
ATOM 1579 N N . ILE A 1 197 ? -20.612 33.908 8.392 1.00 33.28 197 ILE A N 1
ATOM 1580 C CA . ILE A 1 197 ? -21.456 34.452 7.297 1.00 33.28 197 ILE A CA 1
ATOM 1581 C C . ILE A 1 197 ? -21.587 33.387 6.178 1.00 33.28 197 ILE A C 1
ATOM 1583 O O . ILE A 1 197 ? -20.570 32.838 5.761 1.00 33.28 197 ILE A O 1
ATOM 1587 N N . PRO A 1 198 ? -22.802 33.103 5.659 1.00 48.47 198 PRO A N 1
ATOM 1588 C CA . PRO A 1 198 ? -23.033 32.159 4.565 1.00 48.47 198 PRO A CA 1
ATOM 1589 C C . PRO A 1 1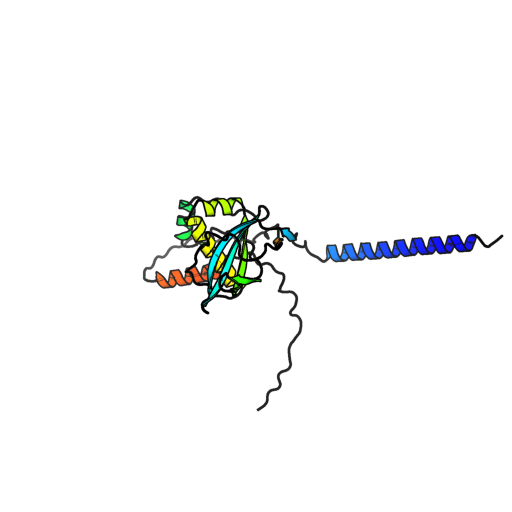98 ? -23.031 32.852 3.190 1.00 48.47 198 PRO A C 1
ATOM 1591 O O . PRO A 1 198 ? -23.651 33.903 3.024 1.00 48.47 198 PRO A O 1
ATOM 1594 N N . SER A 1 199 ? -22.444 32.232 2.160 1.00 35.28 199 SER A N 1
ATOM 1595 C CA . SER A 1 199 ? -22.821 32.519 0.767 1.00 35.28 199 SER A CA 1
ATOM 1596 C C . SER A 1 199 ? -22.575 31.326 -0.160 1.00 35.28 199 SER A C 1
ATOM 1598 O O . SER A 1 199 ? -21.711 30.491 0.080 1.00 35.28 199 SER A O 1
ATOM 1600 N N . LYS A 1 200 ? -23.458 31.220 -1.153 1.00 37.91 200 LYS A N 1
ATOM 1601 C CA . LYS A 1 200 ? -23.766 30.047 -1.969 1.00 37.91 200 LYS A CA 1
ATOM 1602 C C . LYS A 1 200 ? -22.874 29.904 -3.213 1.00 37.91 200 LYS A C 1
ATOM 1604 O O . LYS A 1 200 ? -22.451 30.896 -3.799 1.00 37.91 200 LYS A O 1
ATOM 1609 N N . THR A 1 201 ? -22.918 28.668 -3.722 1.00 38.03 201 THR A N 1
ATOM 1610 C CA . THR A 1 201 ? -22.992 28.204 -5.128 1.00 38.03 201 THR A CA 1
ATOM 1611 C C . THR A 1 201 ? -21.719 27.876 -5.924 1.00 38.03 201 THR A C 1
ATOM 1613 O O . THR A 1 201 ? -20.888 28.733 -6.186 1.00 38.03 201 THR A O 1
ATOM 1616 N N . LEU A 1 202 ? -21.762 26.638 -6.458 1.00 44.25 202 LEU A N 1
ATOM 1617 C CA . LEU A 1 202 ? -21.108 26.076 -7.654 1.00 44.25 202 LEU A CA 1
ATOM 1618 C C . LEU A 1 202 ? -19.618 25.734 -7.567 1.00 44.25 202 LEU A C 1
ATOM 1620 O O . LEU A 1 202 ? -18.822 26.278 -8.323 1.00 44.25 202 LEU A O 1
ATOM 1624 N N . ILE A 1 203 ? -19.252 24.761 -6.726 1.00 45.53 203 ILE A N 1
ATOM 1625 C CA . ILE A 1 203 ? -17.894 24.196 -6.717 1.00 45.53 203 ILE A CA 1
ATOM 1626 C C . ILE A 1 203 ? -17.915 22.676 -6.411 1.00 45.53 203 ILE A C 1
ATOM 1628 O O . ILE A 1 203 ? -17.047 22.177 -5.725 1.00 45.53 203 ILE A O 1
ATOM 1632 N N . SER A 1 204 ? -18.851 21.869 -6.933 1.00 45.34 204 SER A N 1
ATOM 1633 C CA . SER A 1 204 ? -18.840 20.415 -6.629 1.00 45.34 204 SER A CA 1
ATOM 1634 C C . SER A 1 204 ? -17.673 19.647 -7.274 1.00 45.34 204 SER A C 1
ATOM 1636 O O . SER A 1 204 ? -17.284 18.585 -6.795 1.00 45.34 204 SER A O 1
ATOM 1638 N N . GLU A 1 205 ? -17.096 20.167 -8.361 1.00 40.12 205 GLU A N 1
ATOM 1639 C CA . GLU A 1 205 ? -15.934 19.555 -9.025 1.00 40.12 205 GLU A CA 1
ATOM 1640 C C . GLU A 1 205 ? -14.614 20.180 -8.573 1.00 40.12 205 GLU A C 1
ATOM 1642 O O . GLU A 1 205 ? -13.649 19.459 -8.336 1.00 40.12 205 GLU A O 1
ATOM 1647 N N . ILE A 1 206 ? -14.573 21.502 -8.377 1.00 42.62 206 ILE A N 1
ATOM 1648 C CA . ILE A 1 206 ? -13.365 22.184 -7.901 1.00 42.62 206 ILE A CA 1
ATOM 1649 C C . ILE A 1 206 ? -13.134 21.909 -6.397 1.00 42.62 206 ILE A C 1
ATOM 1651 O O . ILE A 1 206 ? -11.979 21.772 -6.019 1.00 42.62 206 ILE A O 1
ATOM 1655 N N . GLU A 1 207 ? -14.159 21.691 -5.553 1.00 45.69 207 GLU A N 1
ATOM 1656 C CA . GLU A 1 207 ? -13.971 21.225 -4.164 1.00 45.69 207 GLU A CA 1
ATOM 1657 C C . GLU A 1 207 ? -13.464 19.795 -4.151 1.00 45.69 207 GLU A C 1
ATOM 1659 O O . GLU A 1 207 ? -12.587 19.488 -3.362 1.00 45.69 207 GLU A O 1
ATOM 1664 N N . ARG A 1 208 ? -13.919 18.934 -5.069 1.00 46.41 208 ARG A N 1
ATOM 1665 C CA . ARG A 1 208 ? -13.377 17.577 -5.198 1.00 46.41 208 ARG A CA 1
ATOM 1666 C C . ARG A 1 208 ? -11.900 17.603 -5.602 1.00 46.41 208 ARG A C 1
ATOM 1668 O O . ARG A 1 208 ? -11.118 16.834 -5.054 1.00 46.41 208 ARG A O 1
ATOM 1675 N N . PHE A 1 209 ? -11.499 18.504 -6.501 1.00 46.28 209 PHE A N 1
ATOM 1676 C CA . PHE A 1 209 ? -10.084 18.709 -6.821 1.00 46.28 209 PHE A CA 1
ATOM 1677 C C . PHE A 1 209 ? -9.311 19.310 -5.640 1.00 46.28 209 PHE A C 1
ATOM 1679 O O . PHE A 1 209 ? -8.228 18.829 -5.342 1.00 46.28 209 PHE A O 1
ATOM 1686 N N . VAL A 1 210 ? -9.853 20.292 -4.917 1.00 41.91 210 VAL A N 1
ATOM 1687 C CA . VAL A 1 210 ? -9.192 20.900 -3.747 1.00 41.91 210 VAL A CA 1
ATOM 1688 C C . VAL A 1 210 ? -9.095 19.919 -2.568 1.00 41.91 210 VAL A C 1
ATOM 1690 O O . VAL A 1 210 ? -8.061 19.887 -1.913 1.00 41.91 210 VAL A O 1
ATOM 1693 N N . LEU A 1 211 ? -10.091 19.055 -2.352 1.00 44.56 211 LEU A N 1
ATOM 1694 C CA . LEU A 1 211 ? -10.060 17.931 -1.405 1.00 44.56 211 LEU A CA 1
ATOM 1695 C C . LEU A 1 211 ? -9.023 16.888 -1.831 1.00 44.56 211 LEU A C 1
ATOM 1697 O O . LEU A 1 211 ? -8.229 16.458 -1.005 1.00 44.56 211 LEU A O 1
ATOM 1701 N N . MET A 1 212 ? -8.941 16.552 -3.122 1.00 45.75 212 MET A N 1
ATOM 1702 C CA . MET A 1 212 ? -7.897 15.667 -3.656 1.00 45.75 212 MET A CA 1
ATOM 1703 C C . MET A 1 212 ? -6.488 16.268 -3.480 1.00 45.75 212 MET A C 1
ATOM 1705 O O . MET A 1 212 ? -5.568 15.555 -3.094 1.00 45.75 212 MET A O 1
ATOM 1709 N N . TYR A 1 213 ? -6.324 17.581 -3.685 1.00 42.62 213 TYR A N 1
ATOM 1710 C CA . TYR A 1 213 ? -5.072 18.316 -3.455 1.00 42.62 213 TYR A CA 1
ATOM 1711 C C . TYR A 1 213 ? -4.762 18.536 -1.962 1.00 42.62 213 TYR A C 1
ATOM 1713 O O . TYR A 1 213 ? -3.598 18.645 -1.594 1.00 42.62 213 TYR A O 1
ATOM 1721 N N . SER A 1 214 ? -5.763 18.579 -1.080 1.00 37.50 214 SER A N 1
ATOM 1722 C CA . SER A 1 214 ? -5.567 18.688 0.374 1.00 37.50 214 SER A CA 1
ATOM 1723 C C . SER A 1 214 ? -5.201 17.333 0.997 1.00 37.50 214 SER A C 1
ATOM 1725 O O . SER A 1 214 ? -4.314 17.257 1.850 1.00 37.50 214 SER A O 1
ATOM 1727 N N . LEU A 1 215 ? -5.756 16.236 0.467 1.00 41.66 215 LEU A N 1
ATOM 1728 C CA . LEU A 1 215 ? -5.316 14.867 0.755 1.00 41.66 215 LEU A CA 1
ATOM 1729 C C . LEU A 1 215 ? -3.849 14.618 0.333 1.00 41.66 215 LEU A C 1
ATOM 1731 O O . LEU A 1 215 ? -3.182 13.782 0.949 1.00 41.66 215 LEU A O 1
ATOM 1735 N N . MET A 1 216 ? -3.293 15.387 -0.622 1.00 41.16 216 MET A N 1
ATOM 1736 C CA . MET A 1 216 ? -1.877 15.283 -1.033 1.00 41.16 216 MET A CA 1
ATOM 1737 C C . MET A 1 216 ? -0.865 15.594 0.085 1.00 41.16 216 MET A C 1
ATOM 1739 O O . MET A 1 216 ? 0.305 15.254 -0.070 1.00 41.16 216 MET A O 1
ATOM 1743 N N . GLN A 1 217 ? -1.255 16.216 1.206 1.00 37.81 217 GLN A N 1
ATOM 1744 C CA . GLN A 1 217 ? -0.295 16.621 2.248 1.00 37.81 217 GLN A CA 1
ATOM 1745 C C . GLN A 1 217 ? -0.275 15.760 3.523 1.00 37.81 217 GLN A C 1
ATOM 1747 O O . GLN A 1 217 ? 0.538 16.036 4.404 1.00 37.81 217 GLN A O 1
ATOM 1752 N N . VAL A 1 218 ? -1.114 14.722 3.674 1.00 38.38 218 VAL A N 1
ATOM 1753 C CA . VAL A 1 218 ? -1.432 14.238 5.042 1.00 38.38 218 VAL A CA 1
ATOM 1754 C C . VAL A 1 218 ? -1.191 12.741 5.327 1.00 38.38 218 VAL A C 1
ATOM 1756 O O . VAL A 1 218 ? -1.240 12.331 6.491 1.00 38.38 218 VAL A O 1
ATOM 1759 N N . PHE A 1 219 ? -0.849 11.906 4.338 1.00 39.34 219 PHE A N 1
ATOM 1760 C CA . PHE A 1 219 ? -0.956 10.441 4.506 1.00 39.34 219 PHE A CA 1
ATOM 1761 C C . PHE A 1 219 ? 0.326 9.616 4.673 1.00 39.34 219 PHE A C 1
ATOM 1763 O O . PHE A 1 219 ? 0.243 8.390 4.720 1.00 39.34 219 PHE A O 1
ATOM 1770 N N . ILE A 1 220 ? 1.504 10.218 4.857 1.00 36.56 220 ILE A N 1
ATOM 1771 C CA . ILE A 1 220 ? 2.737 9.434 5.057 1.00 36.56 220 ILE A CA 1
ATOM 1772 C C . ILE A 1 220 ? 3.492 9.911 6.299 1.00 36.56 220 ILE A C 1
ATOM 1774 O O . ILE A 1 220 ? 3.949 11.049 6.380 1.00 36.56 220 ILE A O 1
ATOM 1778 N N . ILE A 1 221 ? 3.688 9.008 7.268 1.00 36.59 221 ILE A N 1
ATOM 1779 C CA . ILE A 1 221 ? 4.774 9.156 8.243 1.00 36.59 221 ILE A CA 1
ATOM 1780 C C . ILE A 1 221 ? 6.074 9.019 7.442 1.00 36.59 221 ILE A C 1
ATOM 1782 O O . ILE A 1 221 ? 6.490 7.909 7.120 1.00 36.59 221 ILE A O 1
ATOM 1786 N N . TYR A 1 222 ? 6.674 10.153 7.073 1.00 37.75 222 TYR A N 1
ATOM 1787 C CA . TYR A 1 222 ? 7.960 10.205 6.382 1.00 37.75 222 TYR A CA 1
ATOM 1788 C C . TYR A 1 222 ? 9.033 9.433 7.162 1.00 37.75 222 TYR A C 1
ATOM 1790 O O . TYR A 1 222 ? 9.247 9.667 8.357 1.00 37.75 222 TYR A O 1
ATOM 1798 N N . ASP A 1 223 ? 9.729 8.550 6.448 1.00 35.09 223 ASP A N 1
ATOM 1799 C CA . ASP A 1 223 ? 11.011 7.974 6.839 1.00 35.09 223 ASP A CA 1
ATOM 1800 C C . ASP A 1 223 ? 12.125 8.974 6.469 1.00 35.09 223 ASP A C 1
ATOM 1802 O O . ASP A 1 223 ? 12.353 9.221 5.282 1.00 35.09 223 ASP A O 1
ATOM 1806 N N . PRO A 1 224 ? 12.793 9.636 7.431 1.00 34.66 224 PRO A N 1
ATOM 1807 C CA . PRO A 1 224 ? 13.854 10.582 7.133 1.00 34.66 224 PRO A CA 1
ATOM 1808 C C . PRO A 1 224 ? 15.187 9.830 7.087 1.00 34.66 224 PRO A C 1
ATOM 1810 O O . PRO A 1 224 ? 15.957 9.888 8.043 1.00 34.66 224 PRO A O 1
ATOM 1813 N N . ILE A 1 225 ? 15.458 9.106 6.000 1.00 33.62 225 ILE A N 1
ATOM 1814 C CA . ILE A 1 225 ? 16.789 8.514 5.753 1.00 33.62 225 ILE A CA 1
ATOM 1815 C C . ILE A 1 225 ? 17.466 9.092 4.493 1.00 33.62 225 ILE A C 1
ATOM 1817 O O . ILE A 1 225 ? 18.620 8.789 4.223 1.00 33.62 225 ILE A O 1
ATOM 1821 N N . LEU A 1 226 ? 16.849 10.045 3.780 1.00 34.75 226 LEU A N 1
ATOM 1822 C CA . LEU A 1 226 ? 17.466 10.636 2.577 1.00 34.75 226 LEU A CA 1
ATOM 1823 C C . LEU A 1 226 ? 17.567 12.170 2.545 1.00 34.75 226 LEU A C 1
ATOM 1825 O O . LEU A 1 226 ? 17.623 12.759 1.473 1.00 34.75 226 LEU A O 1
ATOM 1829 N N . ILE A 1 227 ? 17.676 12.834 3.705 1.00 35.09 227 ILE A N 1
ATOM 1830 C CA . ILE A 1 227 ? 18.016 14.278 3.771 1.00 35.09 227 ILE A CA 1
ATOM 1831 C C . ILE A 1 227 ? 19.337 14.520 4.529 1.00 35.09 227 ILE A C 1
ATOM 1833 O O . ILE A 1 227 ? 19.531 15.545 5.171 1.00 35.09 227 ILE A O 1
ATOM 1837 N N . THR A 1 228 ? 20.293 13.590 4.460 1.00 31.66 228 THR A N 1
ATOM 1838 C CA . THR A 1 228 ? 21.654 13.826 4.989 1.00 31.66 228 THR A CA 1
ATOM 1839 C C . THR A 1 228 ? 22.766 13.325 4.067 1.00 31.66 228 THR A C 1
ATOM 1841 O O . THR A 1 228 ? 23.805 12.883 4.548 1.00 31.66 228 THR A O 1
ATOM 1844 N N . SER A 1 229 ? 22.587 13.394 2.743 1.00 36.28 229 SER A N 1
ATOM 1845 C CA . SER A 1 229 ? 23.705 13.195 1.805 1.00 36.28 229 SER A CA 1
ATOM 1846 C C . SER A 1 229 ? 23.545 13.945 0.477 1.00 36.28 229 SER A C 1
ATOM 1848 O O . SER A 1 229 ? 23.671 13.354 -0.587 1.00 36.28 229 SER A O 1
ATOM 1850 N N . LEU A 1 230 ? 23.273 15.248 0.515 1.00 35.22 230 LEU A N 1
ATOM 1851 C CA . LEU A 1 230 ? 23.591 16.143 -0.608 1.00 35.22 230 LEU A CA 1
ATOM 1852 C C . LEU A 1 230 ? 24.156 17.461 -0.063 1.00 35.22 230 LEU A C 1
ATOM 1854 O O . LEU A 1 230 ? 23.651 18.549 -0.317 1.00 35.22 230 LEU A O 1
ATOM 1858 N N . THR A 1 231 ? 25.219 17.349 0.730 1.00 36.34 231 THR A N 1
ATOM 1859 C CA . THR A 1 231 ? 26.253 18.383 0.764 1.00 36.34 231 THR A CA 1
ATOM 1860 C C . THR A 1 231 ? 27.215 18.104 -0.386 1.00 36.34 231 THR A C 1
ATOM 1862 O O . THR A 1 231 ? 27.761 17.009 -0.464 1.00 36.34 231 THR A O 1
ATOM 1865 N N . GLU A 1 232 ? 27.404 19.121 -1.230 1.00 40.59 232 GLU A N 1
ATOM 1866 C CA . GLU A 1 232 ? 28.427 19.248 -2.276 1.00 40.59 232 GLU A CA 1
ATOM 1867 C C . GLU A 1 232 ? 28.256 18.372 -3.525 1.00 40.59 232 GLU A C 1
ATOM 1869 O O . GLU A 1 232 ? 28.677 17.228 -3.560 1.00 40.59 232 GLU A O 1
ATOM 1874 N N . ILE A 1 233 ? 27.699 18.970 -4.584 1.00 33.84 233 ILE A N 1
ATOM 1875 C CA . ILE A 1 233 ? 28.261 19.004 -5.947 1.00 33.84 233 ILE A CA 1
ATOM 1876 C C . ILE A 1 233 ? 27.558 20.185 -6.643 1.00 33.84 233 ILE A C 1
ATOM 1878 O O . ILE A 1 233 ? 26.450 20.063 -7.155 1.00 33.84 233 ILE A O 1
ATOM 1882 N N . ASN A 1 234 ? 28.184 21.365 -6.618 1.00 30.38 234 ASN A N 1
ATOM 1883 C CA . ASN A 1 234 ? 27.879 22.423 -7.581 1.00 30.38 234 ASN A CA 1
ATOM 1884 C C . ASN A 1 234 ? 28.933 22.335 -8.682 1.00 30.38 234 ASN A C 1
ATOM 1886 O O . ASN A 1 234 ? 30.084 22.735 -8.510 1.00 30.38 234 ASN A O 1
ATOM 1890 N N . VAL A 1 235 ? 28.514 21.736 -9.793 1.00 30.84 235 VAL A N 1
ATOM 1891 C CA . VAL A 1 235 ? 29.248 21.671 -11.051 1.00 30.84 235 VAL A CA 1
ATOM 1892 C C . VAL A 1 235 ? 29.245 23.057 -11.690 1.00 30.84 235 VAL A C 1
ATOM 1894 O O . VAL A 1 235 ? 28.208 23.697 -11.848 1.00 30.84 235 VAL A O 1
ATOM 1897 N N . CYS A 1 236 ? 30.442 23.495 -12.057 1.00 29.95 236 CYS A N 1
ATOM 1898 C CA . CYS A 1 236 ? 30.730 24.658 -12.879 1.00 29.95 236 CYS A CA 1
ATOM 1899 C C . CYS A 1 236 ? 30.103 24.484 -14.280 1.00 29.95 236 CYS A C 1
ATOM 1901 O O . CYS A 1 236 ? 30.394 23.502 -14.961 1.00 29.95 236 CYS A O 1
ATOM 1903 N N . PHE A 1 237 ? 29.262 25.420 -14.726 1.00 28.25 237 PHE A N 1
ATOM 1904 C CA . PHE A 1 237 ? 28.776 25.472 -16.112 1.00 28.25 237 PHE A CA 1
ATOM 1905 C C . PHE A 1 237 ? 29.795 26.193 -17.013 1.00 28.25 237 PHE A C 1
ATOM 1907 O O . PHE A 1 237 ? 30.167 27.322 -16.691 1.00 28.25 237 PHE A O 1
ATOM 1914 N N . PRO A 1 238 ? 30.186 25.644 -18.181 1.00 34.66 238 PRO A N 1
ATOM 1915 C CA . PRO A 1 238 ? 30.704 26.449 -19.274 1.00 34.66 238 PRO A CA 1
ATOM 1916 C C . PRO A 1 238 ? 29.534 26.924 -20.145 1.00 34.66 238 PRO A C 1
ATOM 1918 O O . PRO A 1 238 ? 28.795 26.126 -20.720 1.00 34.66 238 PRO A O 1
ATOM 1921 N N . VAL A 1 239 ? 29.378 28.241 -20.254 1.00 33.56 239 VAL A N 1
ATOM 1922 C CA . VAL A 1 239 ? 28.521 28.871 -21.262 1.00 33.56 239 VAL A CA 1
ATOM 1923 C C . VAL A 1 239 ? 29.366 29.047 -22.526 1.00 33.56 239 VAL A C 1
ATOM 1925 O O . VAL A 1 239 ? 30.438 29.649 -22.484 1.00 33.56 239 VAL A O 1
ATOM 1928 N N . HIS A 1 240 ? 28.912 28.485 -23.643 1.00 34.31 240 HIS A N 1
ATOM 1929 C CA . HIS A 1 240 ? 29.343 28.878 -24.983 1.00 34.31 240 HIS A CA 1
ATOM 1930 C C . HIS A 1 240 ? 28.176 29.587 -25.658 1.00 34.31 240 HIS A C 1
ATOM 1932 O O . HIS A 1 240 ? 27.171 28.946 -25.968 1.00 34.31 240 HIS A O 1
ATOM 1938 N N . LEU A 1 241 ? 28.340 30.895 -25.849 1.00 33.12 241 LEU A N 1
ATOM 1939 C CA . LEU A 1 241 ? 27.972 31.677 -27.031 1.00 33.12 241 LEU A CA 1
ATOM 1940 C C . LEU A 1 241 ? 28.647 33.047 -26.924 1.00 33.12 241 LEU A C 1
ATOM 1942 O O . LEU A 1 241 ? 28.559 33.653 -25.833 1.00 33.12 241 LEU A O 1
#

InterPro domains:
  IPR012981 PIH1, N-terminal [PF08190] (28-184)
  IPR050734 PIH1 family, Kintoun subfamily [PTHR22997] (20-190)